Protein AF-A0A937CEA0-F1 (afdb_monomer)

Nearest PDB structures (foldseek):
  3erw-assembly1_A  TM=7.562E-01  e=9.759E-07  Bacillus subtilis
  4grf-assembly1_A  TM=8.048E-01  e=1.091E-05  Phocaeicola vulgatus ATCC 8482
  2lrn-assembly1_A  TM=7.472E-01  e=2.698E-05  Bacteroides sp. 4_3_47FAA
  2lja-assembly1_A  TM=6.832E-01  e=9.671E-06  Phocaeicola vulgatus ATCC 8482
  8kea-assembly1_C  TM=6.959E-01  e=2.211E-03  unclassified Caudoviricetes

Sequence (289 aa):
MAAKSQSIPKWKMRDVVKSYSGKNDTTYVVNFWATFCKPCIEEIPDFLRIVEKYKSKKVKLLLVSLDLPAFYPAKIASFAKKNNYNTHIAWLNETDADVFCPMIDAKWSGAIPATIIVNNKTGYKKFTEDQISAADFEKYLNEAISGSAMNKFIAPMNDAVAIYDNPEDTAHVKREYVTFKSNDSSVYSIAGGRVSTVVKIDHMKVVIIEKDKLFYTYSNLGSTLIKKGDEVKPNQLIGYAALDLDKLKPTVELYISTGEEYRVLTKDDFIARKDKRLSDHSIDSNDPQ

Structure (mmCIF, N/CA/C/O backbone):
data_AF-A0A937CEA0-F1
#
_entry.id   AF-A0A937CEA0-F1
#
loop_
_atom_site.group_PDB
_atom_site.id
_atom_site.type_symbol
_atom_site.label_atom_id
_atom_site.label_alt_id
_atom_site.label_comp_id
_atom_site.label_asym_id
_atom_site.label_entity_id
_atom_site.label_seq_id
_atom_site.pdbx_PDB_ins_code
_atom_site.Cartn_x
_atom_site.Cartn_y
_atom_site.Cartn_z
_atom_site.occupancy
_atom_site.B_iso_or_equiv
_atom_site.auth_seq_id
_atom_site.auth_comp_id
_atom_site.auth_asym_id
_atom_site.auth_atom_id
_atom_site.pdbx_PDB_model_num
ATOM 1 N N . MET A 1 1 ? -14.006 -15.637 31.641 1.00 35.22 1 MET A N 1
ATOM 2 C CA . MET A 1 1 ? -13.672 -16.119 30.281 1.00 35.22 1 MET A CA 1
ATOM 3 C C . MET A 1 1 ? -12.250 -15.689 29.954 1.00 35.22 1 MET A C 1
ATOM 5 O O . MET A 1 1 ? -11.956 -14.507 30.076 1.00 35.22 1 MET A O 1
ATOM 9 N N . ALA A 1 2 ? -11.354 -16.618 29.615 1.00 33.81 2 ALA A N 1
ATOM 10 C CA . ALA A 1 2 ? -9.990 -16.275 29.216 1.00 33.81 2 ALA A CA 1
ATOM 11 C C . ALA A 1 2 ? -10.030 -15.526 27.873 1.00 33.81 2 ALA A C 1
ATOM 13 O O . ALA A 1 2 ? -10.445 -16.084 26.858 1.00 33.81 2 ALA A O 1
ATOM 14 N N . ALA A 1 3 ? -9.652 -14.246 27.879 1.00 42.38 3 ALA A N 1
ATOM 15 C CA . ALA A 1 3 ? -9.521 -13.451 26.665 1.00 42.38 3 ALA A CA 1
ATOM 16 C C . ALA A 1 3 ? -8.460 -14.100 25.766 1.00 42.38 3 ALA A C 1
ATOM 18 O O . ALA A 1 3 ? -7.296 -14.193 26.162 1.00 42.38 3 ALA A O 1
ATOM 19 N N . LYS A 1 4 ? -8.858 -14.570 24.576 1.00 48.62 4 LYS A N 1
ATOM 20 C CA . LYS A 1 4 ? -7.915 -15.052 23.561 1.00 48.62 4 LYS A CA 1
ATOM 21 C C . LYS A 1 4 ? -6.921 -13.925 23.277 1.00 48.62 4 LYS A C 1
ATOM 23 O O . LYS A 1 4 ? -7.326 -12.834 22.886 1.00 48.62 4 LYS A O 1
ATOM 28 N N . SER A 1 5 ? -5.639 -14.182 23.525 1.00 58.81 5 SER A N 1
ATOM 29 C CA . SER A 1 5 ? -4.566 -13.260 23.159 1.00 58.81 5 SER A CA 1
ATOM 30 C C . SER A 1 5 ? -4.633 -13.015 21.655 1.00 58.81 5 SER A C 1
ATOM 32 O O . SER A 1 5 ? -4.626 -13.971 20.875 1.00 58.81 5 SER A O 1
ATOM 34 N N . GLN A 1 6 ? -4.750 -11.754 21.249 1.00 72.75 6 GLN A N 1
ATOM 35 C CA . GLN A 1 6 ? -4.728 -11.389 19.843 1.00 72.75 6 GLN A CA 1
ATOM 36 C C . GLN A 1 6 ? -3.334 -11.688 19.283 1.00 72.75 6 GLN A C 1
ATOM 38 O O . GLN A 1 6 ? -2.343 -11.090 19.700 1.00 72.75 6 GLN A O 1
ATOM 43 N N . SER A 1 7 ? -3.250 -12.646 18.358 1.00 87.06 7 SER A N 1
ATOM 44 C CA . SER A 1 7 ? -2.005 -12.935 17.648 1.00 87.06 7 SER A CA 1
ATOM 45 C C . SER A 1 7 ? -1.658 -11.749 16.748 1.00 87.06 7 SER A C 1
ATOM 47 O O . SER A 1 7 ? -2.486 -11.329 15.941 1.00 87.06 7 SER A O 1
ATOM 49 N N . ILE A 1 8 ? -0.448 -11.211 16.903 1.00 95.50 8 ILE A N 1
ATOM 50 C CA . ILE A 1 8 ? 0.095 -10.160 16.041 1.00 95.50 8 ILE A CA 1
ATOM 51 C C . ILE A 1 8 ? 1.084 -10.835 15.092 1.00 95.50 8 ILE A C 1
ATOM 53 O O . ILE A 1 8 ? 2.185 -11.174 15.527 1.00 95.50 8 ILE A O 1
ATOM 57 N N . PRO A 1 9 ? 0.718 -11.093 13.827 1.00 97.00 9 PRO A N 1
ATOM 58 C CA . PRO A 1 9 ? 1.641 -11.665 12.869 1.00 97.00 9 PRO A CA 1
ATOM 59 C C . PRO A 1 9 ? 2.774 -10.691 12.535 1.00 97.00 9 PRO A C 1
ATOM 61 O O . PRO A 1 9 ? 2.610 -9.469 12.502 1.00 97.00 9 PRO A O 1
ATOM 64 N N . LYS A 1 10 ? 3.928 -11.282 12.234 1.00 97.25 10 LYS A N 1
ATOM 65 C CA . LYS A 1 10 ? 5.108 -10.605 11.706 1.00 97.25 10 LYS A CA 1
ATOM 66 C C . LYS A 1 10 ? 4.972 -10.474 10.188 1.00 97.25 10 LYS A C 1
ATOM 68 O O . LYS A 1 10 ? 5.054 -11.489 9.498 1.00 97.25 10 LYS A O 1
ATOM 73 N N . TRP A 1 11 ? 4.771 -9.265 9.670 1.00 97.50 11 TRP A N 1
ATOM 74 C CA . TRP A 1 11 ? 4.583 -9.008 8.235 1.00 97.50 11 TRP A CA 1
ATOM 75 C C . TRP A 1 11 ? 5.755 -8.236 7.632 1.00 97.50 11 TRP A C 1
ATOM 77 O O . TRP A 1 11 ? 6.432 -7.462 8.306 1.00 97.50 11 TRP A O 1
ATOM 87 N N . LYS A 1 12 ? 6.006 -8.462 6.345 1.00 92.75 12 LYS A N 1
ATOM 88 C CA . LYS A 1 12 ? 6.796 -7.575 5.483 1.00 92.75 12 LYS A CA 1
ATOM 89 C C . LYS A 1 12 ? 5.852 -6.623 4.741 1.00 92.75 12 LYS A C 1
ATOM 91 O O . LYS A 1 12 ? 4.661 -6.918 4.634 1.00 92.75 12 LYS A O 1
ATOM 96 N N . MET A 1 13 ? 6.348 -5.526 4.166 1.00 92.69 13 MET A N 1
ATOM 97 C CA . MET A 1 13 ? 5.480 -4.558 3.481 1.00 92.69 13 MET A CA 1
ATOM 98 C C . MET A 1 13 ? 4.723 -5.186 2.305 1.00 92.69 13 MET A C 1
ATOM 100 O O . MET A 1 13 ? 3.546 -4.912 2.091 1.00 92.69 13 MET A O 1
ATOM 104 N N . ARG A 1 14 ? 5.341 -6.138 1.599 1.00 83.25 14 ARG A N 1
ATOM 105 C CA . ARG A 1 14 ? 4.655 -6.941 0.570 1.00 83.25 14 ARG A CA 1
ATOM 106 C C . ARG A 1 14 ? 3.412 -7.678 1.091 1.00 83.25 14 ARG A C 1
ATOM 108 O O . ARG A 1 14 ? 2.458 -7.849 0.341 1.00 83.25 14 ARG A O 1
ATOM 115 N N . ASP A 1 15 ? 3.413 -8.122 2.350 1.00 91.69 15 ASP A N 1
ATOM 116 C CA . ASP A 1 15 ? 2.281 -8.835 2.947 1.00 91.69 15 ASP A CA 1
ATOM 117 C C . ASP A 1 15 ? 1.148 -7.845 3.258 1.00 91.69 15 ASP A C 1
ATOM 119 O O . ASP A 1 15 ? -0.019 -8.145 3.002 1.00 91.69 15 ASP A O 1
ATOM 123 N N . VAL A 1 16 ? 1.504 -6.630 3.704 1.00 92.81 16 VAL A N 1
ATOM 124 C CA . VAL A 1 16 ? 0.577 -5.500 3.877 1.00 92.81 16 VAL A CA 1
ATOM 125 C C . VAL A 1 16 ? -0.078 -5.150 2.543 1.00 92.81 16 VAL A C 1
ATOM 127 O O . VAL A 1 16 ? -1.301 -5.207 2.446 1.00 92.81 16 VAL A O 1
ATOM 130 N N . VAL A 1 17 ? 0.715 -4.893 1.499 1.00 85.75 17 VAL A N 1
ATOM 131 C CA . VAL A 1 17 ? 0.227 -4.620 0.136 1.00 85.75 17 VAL A CA 1
ATOM 132 C C . VAL A 1 17 ? -0.709 -5.727 -0.341 1.00 85.75 17 VAL A C 1
ATOM 134 O O . VAL A 1 17 ? -1.834 -5.475 -0.782 1.00 85.75 17 VAL A O 1
ATOM 137 N N . LYS A 1 18 ? -0.281 -6.986 -0.208 1.00 84.50 18 LYS A N 1
ATOM 138 C CA . LYS A 1 18 ? -1.067 -8.142 -0.645 1.00 84.50 18 LYS A CA 1
ATOM 139 C C . LYS A 1 18 ? -2.415 -8.230 0.077 1.00 84.50 18 LYS A C 1
ATOM 141 O O . LYS A 1 18 ? -3.388 -8.671 -0.533 1.00 84.50 18 LYS A O 1
ATOM 146 N N . SER A 1 19 ? -2.494 -7.792 1.336 1.00 91.31 19 SER A N 1
ATOM 147 C CA . SER A 1 19 ? -3.718 -7.863 2.144 1.00 91.31 19 SER A CA 1
ATOM 148 C C . SER A 1 19 ? -4.885 -7.031 1.590 1.00 91.31 19 SER A C 1
ATOM 150 O O . SER A 1 19 ? -6.038 -7.426 1.779 1.00 91.31 19 SER A O 1
ATOM 152 N N . TYR A 1 20 ? -4.600 -5.944 0.861 1.00 89.12 20 TYR A N 1
ATOM 153 C CA . TYR A 1 20 ? -5.606 -5.053 0.270 1.00 89.12 20 TYR A CA 1
ATOM 154 C C . TYR A 1 20 ? -5.600 -5.031 -1.266 1.00 89.12 20 TYR A C 1
ATOM 156 O O . TYR A 1 20 ? -6.431 -4.355 -1.858 1.00 89.12 20 TYR A O 1
ATOM 164 N N . SER A 1 21 ? -4.713 -5.776 -1.936 1.00 79.06 21 SER A N 1
ATOM 165 C CA . SER A 1 21 ? -4.588 -5.777 -3.412 1.00 79.06 21 SER A CA 1
ATOM 166 C C . SER A 1 21 ? -5.579 -6.710 -4.137 1.00 79.06 21 SER A C 1
ATOM 168 O O . SER A 1 21 ? -5.521 -6.876 -5.355 1.00 79.06 21 SER A O 1
ATOM 170 N N . GLY A 1 22 ? -6.474 -7.384 -3.409 1.00 75.94 22 GLY A N 1
ATOM 171 C CA . GLY A 1 22 ? -7.441 -8.308 -4.005 1.00 75.94 22 GLY A CA 1
ATOM 172 C C . GLY A 1 22 ? -8.485 -7.591 -4.867 1.00 75.94 22 GLY A C 1
ATOM 173 O O . GLY A 1 22 ? -9.105 -6.632 -4.413 1.00 75.94 22 GLY A O 1
ATOM 174 N N . LYS A 1 23 ? -8.744 -8.090 -6.084 1.00 76.62 23 LYS A N 1
ATOM 175 C CA . LYS A 1 23 ? -9.827 -7.604 -6.963 1.00 76.62 23 LYS A CA 1
ATOM 176 C C . LYS A 1 23 ? -11.196 -8.015 -6.404 1.00 76.62 23 LYS A C 1
ATOM 178 O O . LYS A 1 23 ? -11.757 -9.036 -6.790 1.00 76.62 23 LYS A O 1
ATOM 183 N N . ASN A 1 24 ? -11.702 -7.250 -5.444 1.00 84.75 24 ASN A N 1
ATOM 184 C CA . ASN A 1 24 ? -12.999 -7.448 -4.806 1.00 84.75 24 ASN A CA 1
ATOM 185 C C . ASN A 1 24 ? -13.632 -6.095 -4.431 1.00 84.75 24 ASN A C 1
ATOM 187 O O . ASN A 1 24 ? -13.053 -5.038 -4.669 1.00 84.75 24 ASN A O 1
ATOM 191 N N . ASP A 1 25 ? -14.836 -6.139 -3.862 1.00 88.69 25 ASP A N 1
ATOM 192 C CA . ASP A 1 25 ? -15.615 -4.964 -3.463 1.00 88.69 25 ASP A CA 1
ATOM 193 C C . ASP A 1 25 ? -15.393 -4.512 -2.012 1.00 88.69 25 ASP A C 1
ATOM 195 O O . ASP A 1 25 ? -16.154 -3.690 -1.507 1.00 88.69 25 ASP A O 1
ATOM 199 N N . THR A 1 26 ? -14.379 -5.055 -1.335 1.00 93.94 26 THR A N 1
ATOM 200 C CA . THR A 1 26 ? -14.036 -4.692 0.045 1.00 93.94 26 THR A CA 1
ATOM 201 C C . THR A 1 26 ? -13.282 -3.366 0.056 1.00 93.94 26 THR A C 1
ATOM 203 O O . THR A 1 26 ? -12.334 -3.178 -0.707 1.00 93.94 26 THR A O 1
ATOM 206 N N . THR A 1 27 ? -13.672 -2.467 0.960 1.00 95.62 27 THR A N 1
ATOM 207 C CA . THR A 1 27 ? -12.875 -1.280 1.285 1.00 95.62 27 THR A CA 1
ATOM 208 C C . THR A 1 27 ? -11.888 -1.641 2.387 1.00 95.62 27 THR A C 1
ATOM 210 O O . THR A 1 27 ? -12.277 -2.083 3.469 1.00 95.62 27 THR A O 1
ATOM 213 N N . TYR A 1 28 ? -10.607 -1.444 2.123 1.00 96.69 28 TYR A N 1
ATOM 214 C CA . TYR A 1 28 ? -9.525 -1.669 3.066 1.00 96.69 28 TYR A CA 1
ATOM 215 C C . TYR A 1 28 ? -9.032 -0.331 3.602 1.00 96.69 28 TYR A C 1
ATOM 217 O O . TYR A 1 28 ? -8.730 0.572 2.830 1.00 96.69 28 TYR A O 1
ATOM 225 N N . VAL A 1 29 ? -8.931 -0.224 4.920 1.00 98.00 29 VAL A N 1
ATOM 226 C CA . VAL A 1 29 ? -8.258 0.867 5.622 1.00 98.00 29 VAL A CA 1
ATOM 227 C C . VAL A 1 29 ? -7.019 0.275 6.262 1.00 98.00 29 VAL A C 1
ATOM 229 O O . VAL A 1 29 ? -7.129 -0.636 7.084 1.00 98.00 29 VAL A O 1
ATOM 232 N N . VAL A 1 30 ? -5.848 0.770 5.886 1.00 98.44 30 VAL A N 1
ATOM 233 C CA . VAL A 1 30 ? -4.578 0.364 6.483 1.00 98.44 30 VAL A CA 1
ATOM 234 C C . VAL A 1 30 ? -3.951 1.584 7.132 1.00 98.44 30 VAL A C 1
ATOM 236 O O . VAL A 1 30 ? -3.630 2.548 6.444 1.00 98.44 30 VAL A O 1
ATOM 239 N N . ASN A 1 31 ? -3.810 1.542 8.453 1.00 98.56 31 ASN A N 1
ATOM 240 C CA . ASN A 1 31 ? -3.225 2.612 9.253 1.00 98.56 31 ASN A CA 1
ATOM 241 C C . ASN A 1 31 ? -1.880 2.151 9.825 1.00 98.56 31 ASN A C 1
ATOM 243 O O . ASN A 1 31 ? -1.782 1.068 10.406 1.00 98.56 31 ASN A O 1
ATOM 247 N N . PHE A 1 32 ? -0.853 2.967 9.638 1.00 98.50 32 PHE A N 1
ATOM 248 C CA . PHE A 1 32 ? 0.500 2.768 10.130 1.00 98.50 32 PHE A CA 1
ATOM 249 C C . PHE A 1 32 ? 0.682 3.593 11.399 1.00 98.50 32 PHE A C 1
ATOM 251 O O . PHE A 1 32 ? 0.547 4.817 11.383 1.00 98.50 32 PHE A O 1
ATOM 258 N N . TRP A 1 33 ? 0.976 2.911 12.504 1.00 98.44 33 TRP A N 1
ATOM 259 C CA . TRP A 1 33 ? 0.987 3.505 13.839 1.00 98.44 33 TRP A CA 1
ATOM 260 C C . TRP A 1 33 ? 2.119 2.947 14.698 1.00 98.44 33 TRP A C 1
ATOM 262 O O . TRP A 1 33 ? 2.768 1.970 14.337 1.00 98.44 33 TRP A O 1
ATOM 272 N N . ALA A 1 34 ? 2.334 3.537 15.871 1.00 98.12 34 ALA A N 1
ATOM 273 C CA . ALA A 1 34 ? 3.209 2.976 16.894 1.00 98.12 34 ALA A CA 1
ATOM 274 C C . ALA A 1 34 ? 2.675 3.278 18.298 1.00 98.12 34 ALA A C 1
ATOM 276 O O . ALA A 1 34 ? 1.980 4.274 18.503 1.00 98.12 34 ALA A O 1
ATOM 277 N N . THR A 1 35 ? 3.048 2.468 19.293 1.00 97.69 35 THR A N 1
ATOM 278 C CA . THR A 1 35 ? 2.616 2.656 20.694 1.00 97.69 35 THR A CA 1
ATOM 279 C C . THR A 1 35 ? 3.132 3.943 21.344 1.00 97.69 35 THR A C 1
ATOM 281 O O . THR A 1 35 ? 2.621 4.350 22.385 1.00 97.69 35 THR A O 1
ATOM 284 N N . PHE A 1 36 ? 4.128 4.594 20.740 1.00 96.38 36 PHE A N 1
ATOM 285 C CA . PHE A 1 36 ? 4.671 5.889 21.160 1.00 96.38 36 PHE A CA 1
ATOM 286 C C . PHE A 1 36 ? 4.178 7.068 20.300 1.00 96.38 36 PHE A C 1
ATOM 288 O O . PHE A 1 36 ? 4.524 8.215 20.574 1.00 96.38 36 PHE A O 1
ATOM 295 N N . CYS A 1 37 ? 3.366 6.812 19.271 1.00 97.06 37 CYS A N 1
ATOM 296 C CA . CYS A 1 37 ? 2.808 7.849 18.408 1.00 97.06 37 CYS A CA 1
ATOM 297 C C . CYS A 1 37 ? 1.501 8.389 19.003 1.00 97.06 37 CYS A C 1
ATOM 299 O O . CYS A 1 37 ? 0.434 7.803 18.821 1.00 97.06 37 CYS A O 1
ATOM 301 N N . LYS A 1 38 ? 1.575 9.523 19.708 1.00 96.81 38 LYS A N 1
ATOM 302 C CA . LYS A 1 38 ? 0.406 10.171 20.324 1.00 96.81 38 LYS A CA 1
ATOM 303 C C . LYS A 1 38 ? -0.749 10.445 19.336 1.00 96.81 38 LYS A C 1
ATOM 305 O O . LYS A 1 38 ? -1.841 9.959 19.621 1.00 96.81 38 LYS A O 1
ATOM 310 N N . PRO A 1 39 ? -0.545 11.127 18.189 1.00 96.19 39 PRO A N 1
ATOM 311 C CA . PRO A 1 39 ? -1.639 11.375 17.243 1.00 96.19 39 PRO A CA 1
ATOM 312 C C . PRO A 1 39 ? -2.265 10.083 16.696 1.00 96.19 39 PRO A C 1
ATOM 314 O O . PRO A 1 39 ? -3.484 10.009 16.569 1.00 96.19 39 PRO A O 1
ATOM 317 N N . CYS A 1 40 ? -1.468 9.028 16.475 1.00 96.56 40 CYS A N 1
ATOM 318 C CA . CYS A 1 40 ? -1.986 7.719 16.069 1.00 96.56 40 CYS A CA 1
ATOM 319 C C . CYS A 1 40 ? -2.936 7.122 17.126 1.00 96.56 40 CYS A C 1
ATOM 321 O O . CYS A 1 40 ? -3.984 6.568 16.809 1.00 96.56 40 CYS A O 1
ATOM 323 N N . ILE A 1 41 ? -2.567 7.213 18.407 1.00 97.38 41 ILE A N 1
ATOM 324 C CA . ILE A 1 41 ? -3.365 6.661 19.513 1.00 97.38 41 ILE A CA 1
ATOM 325 C C . ILE A 1 41 ? -4.697 7.407 19.661 1.00 97.38 41 ILE A C 1
ATOM 327 O O . ILE A 1 41 ? -5.692 6.802 20.050 1.00 97.38 41 ILE A O 1
ATOM 331 N N . GLU A 1 42 ? -4.723 8.699 19.337 1.00 97.50 42 GLU A N 1
ATOM 332 C CA . GLU A 1 42 ? -5.926 9.530 19.405 1.00 97.50 42 GLU A CA 1
ATOM 333 C C . GLU A 1 42 ? -6.925 9.235 18.269 1.00 97.50 42 GLU A C 1
ATOM 335 O O . GLU A 1 42 ? -8.126 9.269 18.520 1.00 97.50 42 GLU A O 1
ATOM 340 N N 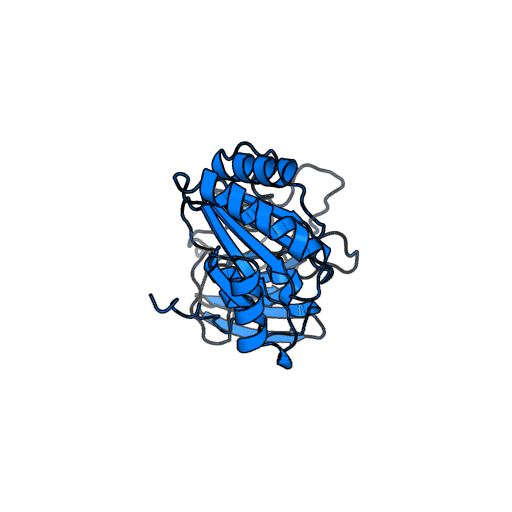. GLU A 1 43 ? -6.474 8.887 17.054 1.00 97.62 43 GLU A N 1
ATOM 341 C CA . GLU A 1 43 ? -7.373 8.633 15.905 1.00 97.62 43 GLU A CA 1
ATOM 342 C C . GLU A 1 43 ? -7.924 7.194 15.823 1.00 97.62 43 GLU A C 1
ATOM 344 O O . GLU A 1 43 ? -9.045 6.972 15.355 1.00 97.62 43 GLU A O 1
ATOM 349 N N . ILE A 1 44 ? -7.172 6.192 16.299 1.00 98.38 44 ILE A N 1
ATOM 350 C CA . ILE A 1 44 ? -7.563 4.774 16.183 1.00 98.38 44 ILE A CA 1
ATOM 351 C C . ILE A 1 44 ? -8.937 4.471 16.822 1.00 98.38 44 ILE A C 1
ATOM 353 O O . ILE A 1 44 ? -9.708 3.718 16.214 1.00 98.38 44 ILE A O 1
ATOM 357 N N . PRO A 1 45 ? -9.308 5.023 17.999 1.00 98.06 45 PRO A N 1
ATOM 358 C CA . PRO A 1 45 ? -10.642 4.830 18.571 1.00 98.06 45 PRO A CA 1
ATOM 359 C C . PRO A 1 45 ? -11.777 5.262 17.635 1.00 98.06 45 PRO A C 1
ATOM 361 O O . PRO A 1 45 ? -12.789 4.561 17.530 1.00 98.06 45 PRO A O 1
ATOM 364 N N . ASP A 1 46 ? -11.602 6.370 16.913 1.00 97.94 46 ASP A N 1
ATOM 365 C CA . ASP A 1 46 ? -12.576 6.822 15.923 1.00 97.94 46 ASP A CA 1
ATOM 366 C C . ASP A 1 46 ? -12.627 5.886 14.720 1.00 97.94 46 ASP A C 1
ATOM 368 O O . ASP A 1 46 ? -13.723 5.543 14.269 1.00 97.94 46 ASP A O 1
ATOM 372 N N . PHE A 1 47 ? -11.479 5.389 14.252 1.00 98.19 47 PHE A N 1
ATOM 373 C CA . PHE A 1 47 ? -11.447 4.429 13.147 1.00 98.19 47 PHE A CA 1
ATOM 374 C C . PHE A 1 47 ? -12.203 3.150 13.504 1.00 98.19 47 PHE A C 1
ATOM 376 O O . PHE A 1 47 ? -13.025 2.684 12.717 1.00 98.19 47 PHE A O 1
ATOM 383 N N . LEU A 1 48 ? -11.979 2.606 14.703 1.00 97.69 48 LEU A N 1
ATOM 384 C CA . LEU A 1 48 ? -12.673 1.415 15.197 1.00 97.69 48 LEU A CA 1
ATOM 385 C C . LEU A 1 48 ? -14.188 1.639 15.270 1.00 97.69 48 LEU A C 1
ATOM 387 O O . LEU A 1 48 ? -14.960 0.839 14.737 1.00 97.69 48 LEU A O 1
ATOM 391 N N . ARG A 1 49 ? -14.618 2.747 15.887 1.00 97.38 49 ARG A N 1
ATOM 392 C CA . ARG A 1 49 ? -16.037 3.102 16.034 1.00 97.38 49 ARG A CA 1
ATOM 393 C C . ARG A 1 49 ? -16.721 3.284 14.680 1.00 97.38 49 ARG A C 1
ATOM 395 O O . ARG A 1 49 ? -17.835 2.800 14.479 1.00 97.38 49 ARG A O 1
ATOM 402 N N . ILE A 1 50 ? -16.075 3.995 13.760 1.00 97.38 50 ILE A N 1
ATOM 403 C CA . ILE A 1 50 ? -16.630 4.279 12.437 1.00 97.38 50 ILE A CA 1
ATOM 404 C C . ILE A 1 50 ? -16.661 2.992 11.609 1.00 97.38 50 ILE A C 1
ATOM 406 O O . ILE A 1 50 ? -17.709 2.653 11.077 1.00 97.38 50 ILE A O 1
ATOM 410 N N . VAL A 1 51 ? -15.587 2.203 11.553 1.00 96.19 51 VAL A N 1
ATOM 411 C CA . VAL A 1 51 ? -15.580 0.936 10.797 1.00 96.19 51 VAL A CA 1
ATOM 412 C C . VAL A 1 51 ? -16.655 -0.033 11.300 1.00 96.19 51 VAL A C 1
ATOM 414 O O . VAL A 1 51 ? -17.329 -0.659 10.481 1.00 96.19 51 VAL A O 1
ATOM 417 N N . GLU A 1 52 ? -16.906 -0.092 12.612 1.00 94.88 52 GLU A N 1
ATOM 418 C CA . GLU A 1 52 ? -18.002 -0.888 13.184 1.00 94.88 52 GLU A CA 1
ATOM 419 C C . GLU A 1 52 ? -19.387 -0.422 12.690 1.00 94.88 52 GLU A C 1
ATOM 421 O O . GLU A 1 52 ? -20.240 -1.255 12.366 1.00 94.88 52 GLU A O 1
ATOM 426 N N . LYS A 1 53 ? -19.610 0.893 12.530 1.00 94.88 53 LYS A N 1
ATOM 427 C CA . LYS A 1 53 ? -20.832 1.450 11.908 1.00 94.88 53 LYS A CA 1
ATOM 428 C C . LYS A 1 53 ? -21.008 0.971 10.459 1.00 94.88 53 LYS A C 1
ATOM 430 O O . LYS A 1 53 ? -22.136 0.743 10.025 1.00 94.88 53 LYS A O 1
ATOM 435 N N . TYR A 1 54 ? -19.910 0.766 9.728 1.00 93.31 54 TYR A N 1
ATOM 436 C CA . TYR A 1 54 ? -19.899 0.300 8.334 1.00 93.31 54 TYR A CA 1
ATOM 437 C C . TYR A 1 54 ? -19.677 -1.217 8.183 1.00 93.31 54 TYR A C 1
ATOM 439 O O . TYR A 1 54 ? -19.415 -1.689 7.074 1.00 93.31 54 TYR A O 1
ATOM 447 N N . LYS A 1 55 ? -19.837 -2.029 9.240 1.00 86.56 55 LYS A N 1
ATOM 448 C CA . LYS A 1 55 ? -19.593 -3.487 9.175 1.00 86.56 55 LYS A CA 1
ATOM 449 C C . LYS A 1 55 ? -20.416 -4.233 8.116 1.00 86.56 55 LYS A C 1
ATOM 451 O O . LYS A 1 55 ? -19.973 -5.250 7.590 1.00 86.56 55 LYS A O 1
ATOM 456 N N . SER A 1 56 ? -21.593 -3.714 7.754 1.00 90.88 56 SER A N 1
ATOM 457 C CA . SER A 1 56 ? -22.443 -4.264 6.686 1.00 90.88 56 SER A CA 1
ATOM 458 C C . SER A 1 56 ? -21.965 -3.914 5.268 1.00 90.88 56 SER A C 1
ATOM 460 O O . SER A 1 56 ? -22.497 -4.441 4.293 1.00 90.88 56 SER A O 1
ATOM 462 N N . LYS A 1 57 ? -20.956 -3.042 5.130 1.00 91.00 57 LYS A N 1
ATOM 463 C CA . LYS A 1 57 ? -20.444 -2.499 3.860 1.00 91.00 57 LYS A CA 1
ATOM 464 C C . LYS A 1 57 ? -19.070 -3.054 3.465 1.00 91.00 57 LYS A C 1
ATOM 466 O O . LYS A 1 57 ? -18.361 -2.416 2.696 1.00 91.00 57 LYS A O 1
ATOM 471 N N . LYS A 1 58 ? -18.696 -4.241 3.965 1.00 93.62 58 LYS A N 1
ATOM 472 C CA . LYS A 1 58 ? -17.418 -4.916 3.649 1.00 93.62 58 LYS A CA 1
ATOM 473 C C . LYS A 1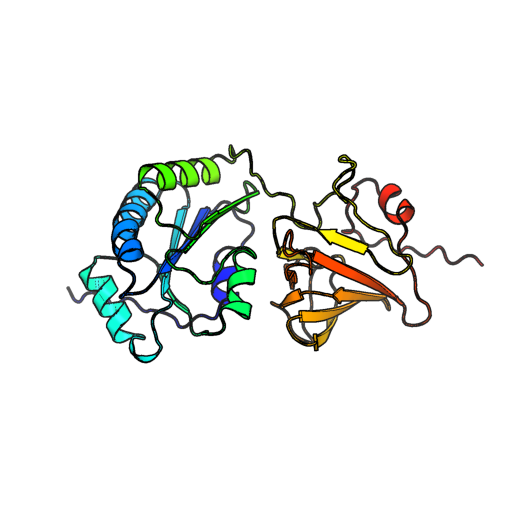 58 ? -16.205 -3.991 3.841 1.00 93.62 58 LYS A C 1
ATOM 475 O O . LYS A 1 58 ? -15.355 -3.877 2.963 1.00 93.62 58 LYS A O 1
ATOM 480 N N . VAL A 1 59 ? -16.130 -3.326 4.991 1.00 96.00 59 VAL A N 1
ATOM 481 C CA . VAL A 1 59 ? -14.972 -2.507 5.371 1.00 96.00 59 VAL A CA 1
ATOM 482 C C . VAL A 1 59 ? -14.057 -3.324 6.275 1.00 96.00 59 VAL A C 1
ATOM 484 O O . VAL A 1 59 ? -14.530 -4.005 7.185 1.00 96.00 59 VAL A O 1
ATOM 487 N N . LYS A 1 60 ? -12.747 -3.280 6.029 1.00 96.00 60 LYS A N 1
ATOM 488 C CA . LYS A 1 60 ? -11.735 -3.934 6.866 1.00 96.00 60 LYS A CA 1
ATOM 489 C C . LYS A 1 60 ? -10.693 -2.924 7.314 1.00 96.00 60 LYS A C 1
ATOM 491 O O . LYS A 1 60 ? -10.099 -2.258 6.475 1.00 96.00 60 LYS A O 1
ATOM 496 N N . LEU A 1 61 ? -10.447 -2.869 8.619 1.00 97.88 61 LEU A N 1
ATOM 497 C CA . LEU A 1 61 ? -9.375 -2.080 9.216 1.00 97.88 61 LEU A CA 1
ATOM 498 C C . LEU A 1 61 ? -8.193 -2.984 9.568 1.00 97.88 61 LEU A C 1
ATOM 500 O O . LEU A 1 61 ? -8.349 -3.965 10.296 1.00 97.88 61 LEU A O 1
ATOM 504 N N . LEU A 1 62 ? -7.016 -2.627 9.077 1.00 98.31 62 LEU A N 1
ATOM 505 C CA . LEU A 1 62 ? -5.742 -3.218 9.448 1.00 98.31 62 LEU A CA 1
ATOM 506 C C . LEU A 1 62 ? -4.882 -2.141 10.105 1.00 98.31 62 LEU A C 1
ATOM 508 O O . LEU A 1 62 ? -4.602 -1.111 9.497 1.00 98.31 62 LEU A O 1
ATOM 512 N N . LEU A 1 63 ? -4.429 -2.404 11.325 1.00 98.62 63 LEU A N 1
ATOM 513 C CA . LEU A 1 63 ? -3.443 -1.567 11.996 1.00 98.62 63 LEU A CA 1
ATOM 514 C C . LEU A 1 63 ? -2.061 -2.209 11.842 1.00 98.62 63 LEU A C 1
ATOM 516 O O . LEU A 1 63 ? -1.828 -3.325 12.308 1.00 98.62 63 LEU A O 1
ATOM 520 N N . VAL A 1 64 ? -1.137 -1.516 11.194 1.00 98.62 64 VAL A N 1
ATOM 521 C CA . VAL A 1 64 ? 0.245 -1.959 10.999 1.00 98.62 64 VAL A CA 1
ATOM 522 C C . VAL A 1 64 ? 1.129 -1.203 11.981 1.00 98.62 64 VAL A C 1
ATOM 524 O O . VAL A 1 64 ? 1.360 -0.007 11.836 1.00 98.62 64 VAL A O 1
ATOM 527 N N . SER A 1 65 ? 1.607 -1.899 13.009 1.00 98.44 65 SER A N 1
ATOM 528 C CA . SER A 1 65 ? 2.539 -1.329 13.978 1.00 98.44 65 SER A CA 1
ATOM 529 C C . SER A 1 65 ? 3.934 -1.207 13.359 1.00 98.44 65 SER A C 1
ATOM 531 O O . SER A 1 65 ? 4.479 -2.193 12.855 1.00 98.44 65 SER A O 1
ATOM 533 N N . LEU A 1 66 ? 4.505 -0.006 13.442 1.00 97.94 66 LEU A N 1
ATOM 534 C CA . LEU A 1 66 ? 5.897 0.334 13.136 1.00 97.94 66 LEU A CA 1
ATOM 535 C C . LEU A 1 66 ? 6.752 0.425 14.412 1.00 97.94 66 LEU A C 1
ATOM 537 O O . LEU A 1 66 ? 7.806 1.059 14.425 1.00 97.94 66 LEU A O 1
ATOM 541 N N . ASP A 1 67 ? 6.289 -0.172 15.515 1.00 97.81 67 ASP A N 1
ATOM 542 C CA . ASP A 1 67 ? 7.047 -0.194 16.761 1.00 97.81 67 ASP A CA 1
ATOM 543 C C . ASP A 1 67 ? 8.406 -0.885 16.583 1.00 97.81 67 ASP A C 1
ATOM 545 O O . ASP A 1 67 ? 8.594 -1.765 15.741 1.00 97.81 67 ASP A O 1
ATOM 549 N N . LEU A 1 68 ? 9.363 -0.525 17.437 1.00 95.94 68 LEU A N 1
ATOM 550 C CA . LEU A 1 68 ? 10.692 -1.130 17.427 1.00 95.94 68 LEU A CA 1
ATOM 551 C C . LEU A 1 68 ? 10.622 -2.646 17.697 1.00 95.94 68 LEU A C 1
ATOM 553 O O . LEU A 1 68 ? 9.772 -3.090 18.476 1.00 95.94 68 LEU A O 1
ATOM 557 N N . PRO A 1 69 ? 11.576 -3.452 17.186 1.00 96.62 69 PRO A N 1
ATOM 558 C CA . PRO A 1 69 ? 11.607 -4.900 17.418 1.00 96.62 69 PRO A CA 1
ATOM 559 C C . PRO A 1 69 ? 11.496 -5.316 18.892 1.00 96.62 69 PRO A C 1
ATOM 561 O O . PRO A 1 69 ? 10.864 -6.321 19.201 1.00 96.62 69 PRO A O 1
ATOM 564 N N . ALA A 1 70 ? 12.041 -4.514 19.814 1.00 96.75 70 ALA A N 1
ATOM 565 C CA . ALA A 1 70 ? 11.982 -4.756 21.258 1.00 96.75 70 ALA A CA 1
ATOM 566 C C . ALA A 1 70 ? 10.565 -4.655 21.872 1.00 96.75 70 ALA A C 1
ATOM 568 O O . ALA A 1 70 ? 10.370 -4.984 23.044 1.00 96.75 70 ALA A O 1
ATOM 569 N N . PHE A 1 71 ? 9.577 -4.161 21.122 1.00 96.31 71 PHE A N 1
ATOM 570 C CA . PHE A 1 71 ? 8.179 -4.063 21.549 1.00 96.31 71 PHE A CA 1
ATOM 571 C C . PHE A 1 71 ? 7.353 -5.261 21.069 1.00 96.31 71 PHE A C 1
ATOM 573 O O . PHE A 1 71 ? 6.335 -5.605 21.683 1.00 96.31 71 PHE A O 1
ATOM 580 N N . TYR A 1 72 ? 7.795 -5.926 20.003 1.00 96.31 72 TYR A N 1
ATOM 581 C CA . TYR A 1 72 ? 7.098 -7.063 19.432 1.00 96.31 72 TYR A CA 1
ATOM 582 C C . TYR A 1 72 ? 7.359 -8.369 20.210 1.00 96.31 72 TYR A C 1
ATOM 584 O O . TYR A 1 72 ? 8.487 -8.625 20.629 1.00 96.31 72 TYR A O 1
ATOM 592 N N . PRO A 1 73 ? 6.356 -9.259 20.350 1.00 95.81 73 PRO A N 1
ATOM 593 C CA . PRO A 1 73 ? 4.921 -9.018 20.148 1.00 95.81 73 PRO A CA 1
ATOM 594 C C . PRO A 1 73 ? 4.237 -8.464 21.411 1.00 95.81 73 PRO A C 1
ATOM 596 O O . PRO A 1 73 ? 3.153 -7.888 21.334 1.00 95.81 73 PRO A O 1
ATOM 599 N N . ALA A 1 74 ? 4.848 -8.657 22.585 1.00 95.69 74 ALA A N 1
ATOM 600 C CA . ALA A 1 74 ? 4.168 -8.558 23.873 1.00 95.69 74 ALA A CA 1
ATOM 601 C C . ALA A 1 74 ? 3.722 -7.134 24.238 1.00 95.69 74 ALA A C 1
ATOM 603 O O . ALA A 1 74 ? 2.600 -6.960 24.718 1.00 95.69 74 ALA A O 1
ATOM 604 N N . LYS A 1 75 ? 4.560 -6.110 24.006 1.00 96.44 75 LYS A N 1
ATOM 605 C CA . LYS A 1 75 ? 4.194 -4.723 24.345 1.00 96.44 75 LYS A CA 1
ATOM 606 C C . LYS A 1 75 ? 3.091 -4.213 23.427 1.00 96.44 75 LYS A C 1
ATOM 608 O O . LYS A 1 75 ? 2.140 -3.619 23.924 1.00 96.44 75 LYS A O 1
ATOM 613 N N . ILE A 1 76 ? 3.173 -4.521 22.131 1.00 97.19 76 ILE A N 1
ATOM 614 C CA . ILE A 1 76 ? 2.146 -4.146 21.149 1.00 97.19 76 ILE A CA 1
ATOM 615 C C . ILE A 1 76 ? 0.809 -4.811 21.510 1.00 97.19 76 ILE A C 1
ATOM 617 O O . ILE A 1 76 ? -0.205 -4.128 21.620 1.00 97.19 76 ILE A O 1
ATOM 621 N N . ALA A 1 77 ? 0.805 -6.123 21.782 1.00 96.44 77 ALA A N 1
ATOM 622 C CA . ALA A 1 77 ? -0.411 -6.857 22.148 1.00 96.44 77 ALA A CA 1
ATOM 623 C C . ALA A 1 77 ? -1.028 -6.361 23.465 1.00 96.44 77 ALA A C 1
ATOM 625 O O . ALA A 1 77 ? -2.245 -6.198 23.561 1.00 96.44 77 ALA A O 1
ATOM 626 N N . SER A 1 78 ? -0.198 -6.084 24.475 1.00 95.94 78 SER A N 1
ATOM 627 C CA . SER A 1 78 ? -0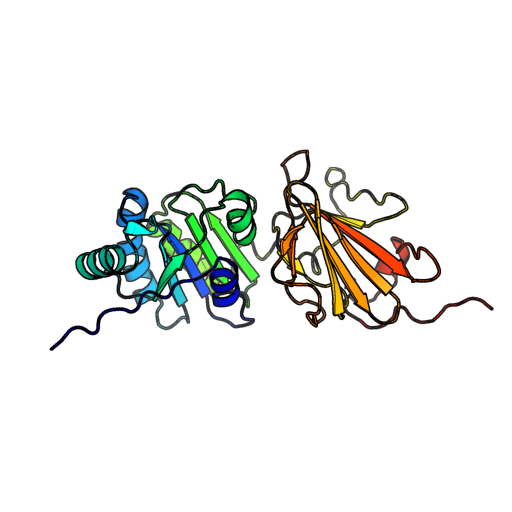.653 -5.528 25.754 1.00 95.94 78 SER A CA 1
ATOM 628 C C . SER A 1 78 ? -1.251 -4.128 25.581 1.00 95.94 78 SER A C 1
ATOM 630 O O . SER A 1 78 ? -2.333 -3.847 26.101 1.00 95.94 78 SER A O 1
ATOM 632 N N . PHE A 1 79 ? -0.597 -3.270 24.791 1.00 97.38 79 PHE A N 1
ATOM 633 C CA . PHE A 1 79 ? -1.082 -1.927 24.485 1.00 97.38 79 PHE A CA 1
ATOM 634 C C . PHE A 1 79 ? -2.416 -1.966 23.732 1.00 97.38 79 PHE A C 1
ATOM 636 O O . PHE A 1 79 ? -3.371 -1.310 24.144 1.00 97.38 79 PHE A O 1
ATOM 643 N N . ALA A 1 80 ? -2.508 -2.768 22.670 1.00 96.81 80 ALA A N 1
ATOM 644 C CA . ALA A 1 80 ? -3.727 -2.944 21.885 1.00 96.81 80 ALA A CA 1
ATOM 645 C C . ALA A 1 80 ? -4.894 -3.432 22.753 1.00 96.81 80 ALA A C 1
ATOM 647 O O . ALA A 1 80 ? -5.987 -2.871 22.701 1.00 96.81 80 ALA A O 1
ATOM 648 N N . LYS A 1 81 ? -4.647 -4.422 23.622 1.00 95.88 81 LYS A N 1
ATOM 649 C CA . LYS A 1 81 ? -5.650 -4.930 24.564 1.00 95.88 81 LYS A CA 1
ATOM 650 C C . LYS A 1 81 ? -6.108 -3.853 25.548 1.00 95.88 81 LYS A C 1
ATOM 652 O O . LYS A 1 81 ? -7.304 -3.722 25.780 1.00 95.88 81 LYS A O 1
ATOM 657 N N . LYS A 1 82 ? -5.178 -3.080 26.119 1.00 96.56 82 LYS A N 1
ATOM 658 C CA . LYS A 1 82 ? -5.494 -1.998 27.067 1.00 96.56 82 LYS A CA 1
ATOM 659 C C . LYS A 1 82 ? -6.355 -0.903 26.429 1.00 96.56 82 LYS A C 1
ATOM 661 O O . LYS A 1 82 ? -7.212 -0.348 27.107 1.00 96.56 82 LYS A O 1
ATOM 666 N N . ASN A 1 83 ? -6.137 -0.616 25.147 1.00 96.50 83 ASN A N 1
ATOM 667 C CA . ASN A 1 83 ? -6.853 0.423 24.404 1.00 96.50 83 ASN A CA 1
ATOM 668 C C . ASN A 1 83 ? -8.041 -0.114 23.580 1.00 96.50 83 ASN A C 1
ATOM 670 O O . ASN A 1 83 ? -8.634 0.632 22.809 1.00 96.50 83 ASN A O 1
ATOM 674 N N . ASN A 1 84 ? -8.422 -1.387 23.753 1.00 95.75 84 ASN A N 1
ATOM 675 C CA . ASN A 1 84 ? -9.539 -2.035 23.052 1.00 95.75 84 ASN A CA 1
ATOM 676 C C . ASN A 1 84 ? -9.425 -2.018 21.514 1.00 95.75 84 ASN A C 1
ATOM 678 O O . ASN A 1 84 ? -10.424 -1.859 20.810 1.00 95.75 84 ASN A O 1
ATOM 682 N N . TYR A 1 85 ? -8.218 -2.210 20.974 1.00 96.25 85 TYR A N 1
ATOM 683 C CA . TYR A 1 85 ? -7.983 -2.280 19.528 1.00 96.25 85 TYR A CA 1
ATOM 684 C C . TYR A 1 85 ? -8.418 -3.636 18.960 1.00 96.25 85 TYR A C 1
ATOM 686 O O . TYR A 1 85 ? -7.605 -4.472 18.575 1.00 96.25 85 TYR A O 1
ATOM 694 N N . ASN A 1 86 ? -9.732 -3.847 18.902 1.00 91.06 86 ASN A N 1
ATOM 695 C CA . ASN A 1 86 ? -10.373 -5.104 18.513 1.00 91.06 86 ASN A CA 1
ATOM 696 C C . ASN A 1 86 ? -10.494 -5.257 16.985 1.00 91.06 86 ASN A C 1
ATOM 698 O O . ASN A 1 86 ? -11.570 -5.521 16.455 1.00 91.06 86 ASN A O 1
ATOM 702 N N . THR A 1 87 ? -9.390 -5.074 16.265 1.00 94.75 87 THR A N 1
ATOM 703 C CA . THR A 1 87 ? -9.311 -5.245 14.806 1.00 94.75 87 THR A CA 1
ATOM 704 C C . THR A 1 87 ? -8.053 -6.018 14.423 1.00 94.75 87 THR A C 1
ATOM 706 O O . THR A 1 87 ? -7.268 -6.372 15.291 1.00 94.75 87 THR A O 1
ATOM 709 N N . HIS A 1 88 ? -7.823 -6.298 13.141 1.00 96.00 88 HIS A N 1
ATOM 710 C CA . HIS A 1 88 ? -6.584 -6.939 12.705 1.00 96.00 88 HIS A CA 1
ATOM 711 C C . HIS A 1 88 ? -5.390 -6.015 12.960 1.00 96.00 88 HIS A C 1
ATOM 713 O O . HIS A 1 88 ? -5.391 -4.857 12.545 1.00 96.00 88 HIS A O 1
ATOM 719 N N . ILE A 1 89 ? -4.364 -6.547 13.621 1.00 98.12 89 ILE A N 1
ATOM 720 C CA . ILE A 1 89 ? -3.112 -5.844 13.898 1.00 98.12 89 ILE A CA 1
ATOM 721 C C . ILE A 1 89 ? -1.981 -6.709 13.368 1.00 98.12 89 ILE A C 1
ATOM 723 O O . ILE A 1 89 ? -1.945 -7.895 13.679 1.00 98.12 89 ILE A O 1
ATOM 727 N N . ALA A 1 90 ? -1.061 -6.125 12.613 1.00 98.31 90 ALA A N 1
ATOM 728 C CA . ALA A 1 90 ? 0.195 -6.749 12.215 1.00 98.31 90 ALA A CA 1
ATOM 729 C C . ALA A 1 90 ? 1.365 -5.886 12.692 1.00 98.31 90 ALA A C 1
ATOM 731 O O . ALA A 1 90 ? 1.211 -4.684 12.893 1.00 98.31 90 ALA A O 1
ATOM 732 N N . TRP A 1 91 ? 2.538 -6.486 12.862 1.00 98.50 91 TRP A N 1
ATOM 733 C CA . TRP A 1 91 ? 3.774 -5.739 13.085 1.00 98.50 91 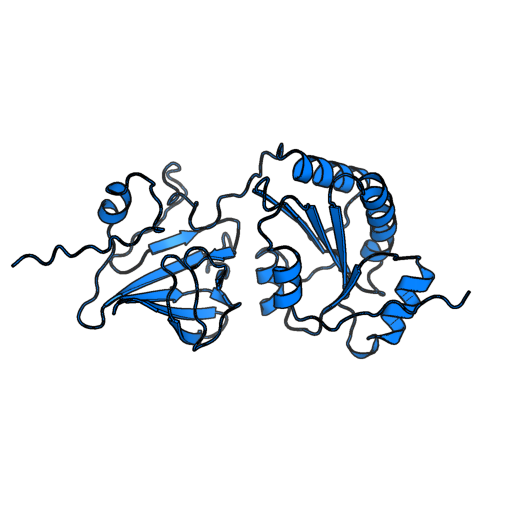TRP A CA 1
ATOM 734 C C . TRP A 1 91 ? 4.630 -5.769 11.821 1.00 98.50 91 TRP A C 1
ATOM 736 O O . TRP A 1 91 ? 4.878 -6.852 11.275 1.00 98.50 91 TRP A O 1
ATOM 746 N N . LEU A 1 92 ? 5.077 -4.599 11.358 1.00 98.12 92 LEU A N 1
ATOM 747 C CA . LEU A 1 92 ? 5.981 -4.497 10.220 1.00 98.12 92 LEU A CA 1
ATOM 748 C C . LEU A 1 92 ? 7.405 -4.836 10.667 1.00 98.12 92 LEU A C 1
ATOM 750 O O . LEU A 1 92 ? 8.054 -4.100 11.399 1.00 98.12 92 LEU A O 1
ATOM 754 N N . ASN A 1 93 ? 7.921 -5.958 10.181 1.00 96.81 93 ASN A N 1
ATOM 755 C CA . ASN A 1 93 ? 9.280 -6.417 10.450 1.00 96.81 93 ASN A CA 1
ATOM 756 C C . ASN A 1 93 ? 10.255 -5.919 9.373 1.00 96.81 93 ASN A C 1
ATOM 758 O O . ASN A 1 93 ? 10.973 -6.717 8.755 1.00 96.81 93 ASN A O 1
ATOM 762 N N . GLU A 1 94 ? 10.230 -4.611 9.117 1.00 92.62 94 GLU A N 1
ATOM 763 C CA . GLU A 1 94 ? 11.105 -3.866 8.203 1.00 92.62 94 GLU A CA 1
ATOM 764 C C . GLU A 1 94 ? 11.374 -2.478 8.780 1.00 92.62 94 GLU A C 1
ATOM 766 O O . GLU A 1 94 ? 10.502 -1.891 9.409 1.00 92.62 94 GLU A O 1
ATOM 771 N N . THR A 1 95 ? 12.591 -1.977 8.582 1.00 88.44 95 THR A N 1
ATOM 772 C CA . THR A 1 95 ? 13.049 -0.695 9.144 1.00 88.44 95 THR A CA 1
ATOM 773 C C . THR A 1 95 ? 13.519 0.290 8.076 1.00 88.44 95 THR A C 1
ATOM 775 O O . THR A 1 95 ? 13.813 1.432 8.399 1.00 88.44 95 THR A O 1
ATOM 778 N N . ASP A 1 96 ? 13.618 -0.149 6.821 1.00 87.50 96 ASP A N 1
ATOM 779 C CA . ASP A 1 96 ? 14.093 0.660 5.699 1.00 87.50 96 ASP A CA 1
ATOM 780 C C . ASP A 1 96 ? 12.910 1.390 5.044 1.00 87.50 96 ASP A C 1
ATOM 782 O O . ASP A 1 96 ? 12.231 0.849 4.164 1.00 87.50 96 ASP A O 1
ATOM 786 N N . ALA A 1 97 ? 12.624 2.592 5.551 1.00 87.25 97 ALA A N 1
ATOM 787 C CA . ALA A 1 97 ? 11.497 3.414 5.121 1.00 87.25 97 ALA A CA 1
ATOM 788 C C . ALA A 1 97 ? 11.600 3.831 3.648 1.00 87.25 97 ALA A C 1
ATOM 790 O O . ALA A 1 97 ? 10.576 3.849 2.965 1.00 87.25 97 ALA A O 1
ATOM 791 N N . ASP A 1 98 ? 12.814 4.053 3.135 1.00 78.88 98 ASP A N 1
ATOM 792 C CA . ASP A 1 98 ? 13.051 4.402 1.729 1.00 78.88 98 ASP A CA 1
ATOM 793 C C . ASP A 1 98 ? 12.604 3.277 0.784 1.00 78.88 98 ASP A C 1
ATOM 795 O O . ASP A 1 98 ? 12.214 3.516 -0.359 1.00 78.88 98 ASP A O 1
ATOM 799 N N . VAL A 1 99 ? 12.619 2.029 1.265 1.00 76.56 99 VAL A N 1
ATOM 800 C CA . VAL A 1 99 ? 12.156 0.870 0.498 1.00 76.56 99 VAL A CA 1
ATOM 801 C C . VAL A 1 99 ? 10.652 0.660 0.628 1.00 76.56 99 VAL A C 1
ATOM 803 O O . VAL A 1 99 ? 9.991 0.394 -0.379 1.00 76.56 99 VAL A O 1
ATOM 806 N N . PHE A 1 100 ? 10.104 0.711 1.846 1.00 85.69 100 PHE A N 1
ATOM 807 C CA . PHE A 1 100 ? 8.716 0.303 2.065 1.00 85.69 100 PHE A CA 1
ATOM 808 C C . PHE A 1 100 ? 7.696 1.428 1.887 1.00 85.69 100 PHE A C 1
ATOM 810 O O . PHE A 1 100 ? 6.561 1.134 1.513 1.00 85.69 100 PHE A O 1
ATOM 817 N N . CYS A 1 101 ? 8.051 2.693 2.131 1.00 85.31 101 CYS A N 1
ATOM 818 C CA . CYS A 1 101 ? 7.093 3.796 2.030 1.00 85.31 101 CYS A CA 1
ATOM 819 C C . CYS A 1 101 ? 6.544 3.948 0.601 1.00 85.31 101 CYS A C 1
ATOM 821 O O . CYS A 1 101 ? 5.318 3.929 0.438 1.00 85.31 101 CYS A O 1
ATOM 823 N N . PRO A 1 102 ? 7.393 3.912 -0.452 1.00 78.69 102 PRO A N 1
ATOM 824 C CA . PRO A 1 102 ? 6.928 3.989 -1.838 1.00 78.69 102 PRO A CA 1
ATOM 825 C C . PRO A 1 102 ? 6.029 2.829 -2.289 1.00 78.69 102 PRO A C 1
ATOM 827 O O . PRO A 1 102 ? 5.374 2.943 -3.327 1.00 78.69 102 PRO A O 1
ATOM 830 N N . MET A 1 103 ? 5.987 1.719 -1.533 1.00 80.25 103 MET A N 1
ATOM 831 C CA . MET A 1 103 ? 5.066 0.599 -1.783 1.00 80.25 103 MET A CA 1
ATOM 832 C C . MET A 1 103 ? 3.617 0.921 -1.404 1.00 80.25 103 MET A C 1
ATOM 834 O O . MET A 1 103 ? 2.689 0.262 -1.871 1.00 80.25 103 MET A O 1
ATOM 838 N N . ILE A 1 104 ? 3.413 1.905 -0.532 1.00 84.31 104 ILE A N 1
ATOM 839 C CA . ILE A 1 104 ? 2.088 2.390 -0.152 1.00 84.31 104 ILE A CA 1
ATOM 840 C C . ILE A 1 104 ? 1.756 3.624 -0.983 1.00 84.31 104 ILE A C 1
ATOM 842 O O . ILE A 1 104 ? 0.765 3.628 -1.721 1.00 84.31 104 ILE A O 1
ATOM 846 N N . ASP A 1 105 ? 2.620 4.633 -0.889 1.00 81.50 105 ASP A N 1
ATOM 847 C CA . ASP A 1 105 ? 2.526 5.884 -1.626 1.00 81.50 105 ASP A CA 1
ATOM 848 C C . ASP A 1 105 ? 3.920 6.510 -1.749 1.00 81.50 105 ASP A C 1
ATOM 850 O O . ASP A 1 105 ? 4.658 6.602 -0.770 1.00 81.50 105 ASP A O 1
ATOM 854 N N . ALA A 1 106 ? 4.300 6.943 -2.951 1.00 74.31 106 ALA A N 1
ATOM 855 C CA . ALA A 1 106 ? 5.617 7.534 -3.190 1.00 74.31 106 ALA A CA 1
ATOM 856 C C . ALA A 1 106 ? 5.846 8.858 -2.452 1.00 74.31 106 ALA A C 1
ATOM 858 O O . ALA A 1 106 ? 6.993 9.275 -2.309 1.00 74.31 106 ALA A O 1
ATOM 859 N N . LYS A 1 107 ? 4.775 9.519 -2.001 1.00 79.56 107 LYS A N 1
ATOM 860 C CA . LYS A 1 107 ? 4.861 10.747 -1.208 1.00 79.56 107 LYS A CA 1
ATOM 861 C C . LYS A 1 107 ? 5.047 10.476 0.279 1.00 79.56 107 LYS A C 1
ATOM 863 O O . LYS A 1 107 ? 5.287 11.424 1.015 1.00 79.56 107 LYS A O 1
ATOM 868 N N . TRP A 1 108 ? 4.918 9.226 0.727 1.00 88.62 108 TRP A N 1
ATOM 869 C CA . TRP A 1 108 ? 5.056 8.911 2.139 1.00 88.62 108 TRP A CA 1
ATOM 870 C C . TRP A 1 108 ? 6.502 9.126 2.593 1.00 88.62 108 TRP A C 1
ATOM 872 O O . TRP A 1 108 ? 7.412 8.402 2.194 1.00 88.62 108 TRP A O 1
ATOM 882 N N . SER A 1 109 ? 6.691 10.116 3.462 1.00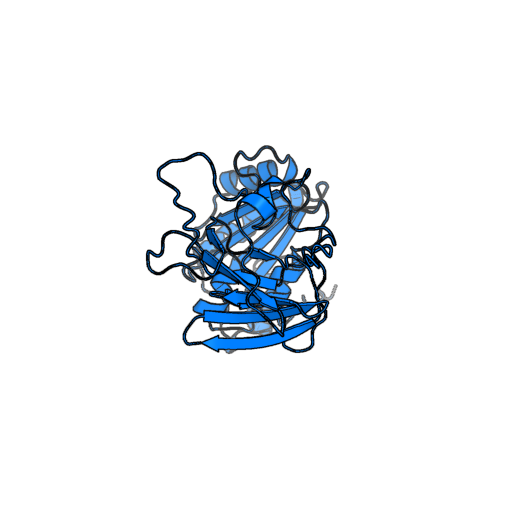 87.81 109 SER A N 1
ATOM 883 C CA . SER A 1 109 ? 7.987 10.518 4.019 1.00 87.81 109 SER A CA 1
ATOM 884 C C . SER A 1 109 ? 8.539 9.555 5.079 1.00 87.81 109 SER A C 1
ATOM 886 O O . SER A 1 109 ? 9.669 9.715 5.538 1.00 87.81 109 SER A O 1
ATOM 888 N N . GLY A 1 110 ? 7.736 8.576 5.508 1.00 90.75 110 GLY A N 1
ATOM 889 C CA . GLY A 1 110 ? 7.994 7.739 6.681 1.00 90.75 110 GLY A CA 1
ATOM 890 C C . GLY A 1 110 ? 7.404 8.291 7.983 1.00 90.75 110 GLY A C 1
ATOM 891 O O . GLY A 1 110 ? 7.514 7.635 9.020 1.00 90.75 110 GLY A O 1
ATOM 892 N N . ALA A 1 111 ? 6.744 9.456 7.947 1.00 94.44 111 ALA A N 1
ATOM 893 C CA . ALA A 1 111 ? 6.006 9.991 9.088 1.00 94.44 111 ALA A CA 1
ATOM 894 C C . ALA A 1 111 ? 4.817 9.093 9.479 1.00 94.44 111 ALA A C 1
ATOM 896 O O . ALA A 1 111 ? 4.216 8.421 8.637 1.00 94.44 111 ALA A O 1
ATOM 897 N N . ILE A 1 112 ? 4.476 9.084 10.770 1.00 96.19 112 ILE A N 1
ATOM 898 C CA . ILE A 1 112 ? 3.259 8.453 11.296 1.00 96.19 112 ILE A CA 1
ATOM 899 C C . ILE A 1 112 ? 2.477 9.449 12.167 1.00 96.19 112 ILE A C 1
ATOM 901 O O . ILE A 1 112 ? 3.109 10.229 12.889 1.00 96.19 112 ILE A O 1
ATOM 905 N N . PRO A 1 113 ? 1.131 9.410 12.165 1.00 97.31 113 PRO A N 1
ATOM 906 C CA . PRO A 1 113 ? 0.269 8.420 11.511 1.00 97.31 113 PRO A CA 1
ATOM 907 C C . PRO A 1 113 ? 0.286 8.513 9.987 1.00 97.31 113 PRO A C 1
ATOM 909 O O . PRO A 1 113 ? 0.416 9.587 9.416 1.00 97.31 113 PRO A O 1
ATOM 912 N N . ALA A 1 114 ? 0.130 7.367 9.334 1.00 97.62 114 ALA A N 1
ATOM 913 C CA . ALA A 1 114 ? -0.107 7.317 7.901 1.00 97.62 114 ALA A CA 1
ATOM 914 C C . ALA A 1 114 ? -1.234 6.338 7.605 1.00 97.62 114 ALA A C 1
ATOM 916 O O . ALA A 1 114 ? -1.306 5.264 8.198 1.00 97.62 114 ALA A O 1
ATOM 917 N N . THR A 1 115 ? -2.130 6.691 6.692 1.00 98.00 115 THR A N 1
ATOM 918 C CA . THR A 1 115 ? -3.293 5.864 6.371 1.00 98.00 115 THR A CA 1
ATOM 919 C C . THR A 1 115 ? -3.492 5.789 4.873 1.00 98.00 115 THR A C 1
ATOM 921 O O . THR A 1 115 ? -3.521 6.808 4.186 1.00 98.00 115 THR A O 1
ATOM 924 N N . ILE A 1 116 ? -3.708 4.572 4.381 1.00 95.19 116 ILE A N 1
ATOM 925 C CA . ILE A 1 116 ? -4.200 4.317 3.033 1.00 95.19 116 ILE A CA 1
ATOM 926 C C . ILE A 1 116 ? -5.599 3.695 3.094 1.00 95.19 116 ILE A C 1
ATOM 928 O O . ILE A 1 116 ? -5.854 2.749 3.841 1.00 95.19 116 ILE A O 1
ATOM 932 N N . ILE A 1 117 ? -6.515 4.226 2.288 1.00 95.69 117 ILE A N 1
ATOM 933 C CA . ILE A 1 117 ? -7.866 3.701 2.092 1.00 95.69 117 ILE A CA 1
ATOM 934 C C . ILE A 1 117 ? -7.985 3.259 0.635 1.00 95.69 117 ILE A C 1
ATOM 936 O O . ILE A 1 117 ? -7.772 4.066 -0.269 1.00 95.69 117 ILE A O 1
ATOM 940 N N . VAL A 1 118 ? -8.322 1.989 0.406 1.00 89.69 118 VAL A N 1
ATOM 941 C CA . VAL A 1 118 ? -8.373 1.368 -0.926 1.00 89.69 118 VAL A CA 1
ATOM 942 C C . VAL A 1 118 ? -9.697 0.643 -1.137 1.00 89.69 118 VAL A C 1
ATOM 944 O O . VAL A 1 118 ? -10.118 -0.140 -0.291 1.00 89.69 118 VAL A O 1
ATOM 947 N N . ASN A 1 119 ? -10.324 0.832 -2.295 1.00 90.44 119 ASN A N 1
ATOM 948 C CA . ASN A 1 119 ? -11.371 -0.049 -2.802 1.00 90.44 119 ASN A CA 1
ATOM 949 C C . ASN A 1 119 ? -11.097 -0.359 -4.281 1.00 90.44 119 ASN A C 1
ATOM 951 O O . ASN A 1 119 ? -11.269 0.488 -5.158 1.00 90.44 119 ASN A O 1
ATOM 955 N N . ASN A 1 120 ? -10.681 -1.596 -4.563 1.00 81.69 120 ASN A N 1
ATOM 956 C CA . ASN A 1 120 ? -10.248 -1.996 -5.906 1.00 81.69 120 ASN A CA 1
ATOM 957 C C . ASN A 1 120 ? -11.401 -2.121 -6.912 1.00 81.69 120 ASN A C 1
ATOM 959 O O . ASN A 1 120 ? -11.151 -2.091 -8.113 1.00 81.69 120 ASN A O 1
ATOM 963 N N . LYS A 1 121 ? -12.653 -2.271 -6.455 1.00 83.25 121 LYS A N 1
ATOM 964 C CA . LYS A 1 121 ? -13.824 -2.313 -7.345 1.00 83.25 121 LYS A CA 1
ATOM 965 C C . LYS A 1 121 ? -14.226 -0.921 -7.815 1.00 83.25 121 LYS A C 1
ATOM 967 O O . LYS A 1 121 ? -14.562 -0.759 -8.983 1.00 83.25 121 LYS A O 1
ATOM 972 N N . THR A 1 122 ? -14.245 0.060 -6.915 1.00 81.94 122 THR A N 1
ATOM 973 C CA . THR A 1 122 ? -14.595 1.447 -7.267 1.00 81.94 122 THR A CA 1
ATOM 974 C C . THR A 1 122 ? -13.416 2.206 -7.859 1.00 81.94 122 THR A C 1
ATOM 976 O O . THR A 1 122 ? -13.604 3.227 -8.517 1.00 81.94 122 THR A O 1
ATOM 979 N N . GLY A 1 123 ? -12.208 1.689 -7.643 1.00 74.88 123 GLY A N 1
ATOM 980 C CA . GLY A 1 123 ? -10.980 2.340 -8.037 1.00 74.88 123 GLY A CA 1
ATOM 981 C C . GLY A 1 123 ? -10.570 3.466 -7.089 1.00 74.88 123 GLY A C 1
ATOM 982 O O . GLY A 1 123 ? -9.875 4.389 -7.498 1.00 74.88 123 GLY A O 1
ATOM 983 N N . TYR A 1 124 ? -11.033 3.437 -5.843 1.00 83.88 124 TYR A N 1
ATOM 984 C CA . TYR A 1 124 ? -10.672 4.441 -4.853 1.00 83.88 124 TYR A CA 1
ATOM 985 C C . TYR A 1 124 ? -9.323 4.099 -4.215 1.00 83.88 124 TYR A C 1
ATOM 987 O O . TYR A 1 124 ? -9.144 2.987 -3.714 1.00 83.88 124 TYR A O 1
ATOM 995 N N . LYS A 1 125 ? -8.403 5.065 -4.176 1.00 84.25 125 LYS A N 1
ATOM 996 C CA . LYS A 1 125 ? -7.166 5.012 -3.390 1.00 84.25 125 LYS A CA 1
ATOM 997 C C . LYS A 1 125 ? -6.908 6.396 -2.810 1.00 84.25 125 LYS A C 1
ATOM 999 O O . LYS A 1 125 ? -6.835 7.375 -3.548 1.00 84.25 125 LYS A O 1
ATOM 1004 N N . LYS A 1 126 ? -6.753 6.479 -1.493 1.00 87.38 126 LYS A N 1
ATOM 1005 C CA . LYS A 1 126 ? -6.373 7.715 -0.812 1.00 87.38 126 LYS A CA 1
ATOM 1006 C C . LYS A 1 126 ? -5.318 7.427 0.235 1.00 87.38 126 LYS A C 1
ATOM 1008 O O . LYS A 1 126 ? -5.557 6.610 1.116 1.00 87.38 126 LYS A O 1
ATOM 1013 N N . PHE A 1 127 ? -4.203 8.133 0.138 1.00 90.25 127 PHE A N 1
ATOM 1014 C CA . PHE A 1 127 ? -3.144 8.147 1.133 1.00 90.25 127 PHE A CA 1
ATOM 1015 C C . PHE A 1 127 ? -3.107 9.500 1.857 1.00 90.25 127 PHE A C 1
ATOM 1017 O O . PHE A 1 127 ? -3.460 10.529 1.275 1.00 90.25 127 PHE A O 1
ATOM 1024 N N . THR A 1 128 ? -2.712 9.484 3.126 1.00 90.75 128 THR A N 1
ATOM 1025 C CA . THR A 1 128 ? -2.438 10.669 3.946 1.00 90.75 128 THR A CA 1
ATOM 1026 C C . THR A 1 128 ? -1.419 10.310 5.024 1.00 90.75 128 THR A C 1
ATOM 1028 O O . THR A 1 128 ? -1.460 9.196 5.545 1.00 90.75 128 THR A O 1
ATOM 1031 N N . GLU A 1 129 ? -0.531 11.242 5.365 1.00 91.88 129 GLU A N 1
ATOM 1032 C CA . GLU A 1 129 ? 0.505 11.092 6.406 1.00 91.88 129 GLU A CA 1
ATOM 1033 C C . GLU A 1 129 ? 0.312 12.073 7.574 1.00 91.88 129 GLU A C 1
ATOM 1035 O O . GLU A 1 129 ? 1.263 12.541 8.189 1.00 91.88 129 GLU A O 1
ATOM 1040 N N . ASP A 1 130 ? -0.953 12.355 7.876 1.00 92.44 130 ASP A N 1
ATOM 1041 C CA . ASP A 1 130 ? -1.396 13.241 8.947 1.00 92.44 130 ASP A CA 1
ATOM 1042 C C . ASP A 1 130 ? -2.508 12.564 9.748 1.00 92.44 130 ASP A C 1
ATOM 1044 O O . ASP A 1 130 ? -3.176 11.644 9.260 1.00 92.44 130 ASP A O 1
ATOM 1048 N N . GLN A 1 131 ? -2.737 13.065 10.964 1.00 94.50 131 GLN A N 1
ATOM 1049 C CA . GLN A 1 131 ? -3.869 12.650 11.785 1.00 94.50 131 GLN A CA 1
ATOM 1050 C C . GLN A 1 131 ? -5.184 12.939 11.053 1.00 94.50 131 GLN A C 1
ATOM 1052 O O . GLN A 1 131 ? -5.410 14.052 10.573 1.00 94.50 131 GLN A O 1
ATOM 1057 N N . ILE A 1 132 ? -6.077 11.951 10.995 1.00 96.25 132 ILE A N 1
ATOM 1058 C CA . ILE A 1 132 ? -7.378 12.108 10.337 1.00 96.25 132 ILE A CA 1
ATOM 1059 C C . ILE A 1 132 ? -8.458 12.386 11.379 1.00 96.25 132 ILE A C 1
ATOM 1061 O O . ILE A 1 132 ? -8.652 11.613 12.316 1.00 96.25 132 ILE A O 1
ATOM 1065 N N . SER A 1 133 ? -9.227 13.460 11.184 1.00 97.06 133 SER A N 1
ATOM 1066 C CA . SER A 1 133 ? -10.413 13.716 12.003 1.00 97.06 133 SER A CA 1
ATOM 1067 C C . SER A 1 133 ? -11.493 12.647 11.771 1.00 97.06 133 SER A C 1
ATOM 1069 O O . SER A 1 133 ? -11.627 12.098 10.676 1.00 97.06 133 SER A O 1
ATOM 1071 N N . ALA A 1 134 ? -12.337 12.379 12.771 1.00 97.06 134 ALA A N 1
ATOM 1072 C CA . ALA A 1 134 ? -13.452 11.438 12.629 1.00 97.06 134 ALA A CA 1
ATOM 1073 C C . ALA A 1 134 ? -14.367 11.761 11.428 1.00 97.06 134 ALA A C 1
ATOM 1075 O O . ALA A 1 134 ? -14.822 10.856 10.725 1.00 97.06 134 ALA A O 1
ATOM 1076 N N . ALA A 1 135 ? -14.622 13.052 11.188 1.00 96.88 135 ALA A N 1
ATOM 1077 C CA . ALA A 1 135 ? -15.463 13.520 10.092 1.00 96.88 135 ALA A CA 1
ATOM 1078 C C . ALA A 1 135 ? -14.814 13.260 8.726 1.00 96.88 135 ALA A C 1
ATOM 1080 O O . ALA A 1 135 ? -15.474 12.749 7.818 1.00 96.88 135 ALA A O 1
ATOM 1081 N N . ASP A 1 136 ? -13.518 13.550 8.594 1.00 95.94 136 ASP A N 1
ATOM 1082 C CA . ASP A 1 136 ? -12.778 13.300 7.357 1.00 95.94 136 ASP A CA 1
ATOM 1083 C C . ASP A 1 136 ? -12.641 11.804 7.083 1.00 95.94 136 ASP A C 1
ATOM 1085 O O . ASP A 1 136 ? -12.845 11.366 5.953 1.00 95.94 136 ASP A O 1
ATOM 1089 N N . PHE A 1 137 ? -12.384 10.993 8.112 1.00 97.25 137 PHE A N 1
ATOM 1090 C CA . PHE A 1 137 ? -12.314 9.543 7.960 1.00 97.25 137 PHE A CA 1
ATOM 1091 C C . PHE A 1 137 ? -13.645 8.956 7.473 1.00 97.25 137 PHE A C 1
ATOM 1093 O O . PHE A 1 137 ? -13.672 8.165 6.527 1.00 97.25 137 PHE A O 1
ATOM 1100 N N . GLU A 1 138 ? -14.764 9.373 8.072 1.00 96.31 138 GLU A N 1
ATOM 1101 C CA . GLU A 1 138 ? -16.092 8.930 7.646 1.00 96.31 138 GLU A CA 1
ATOM 1102 C C . GLU A 1 138 ? -16.434 9.412 6.226 1.00 96.31 138 GLU A C 1
ATOM 1104 O O . GLU A 1 138 ? -17.015 8.658 5.439 1.00 96.31 138 GLU A O 1
ATOM 1109 N N . LYS A 1 139 ? -16.024 10.629 5.856 1.00 94.94 139 LYS A N 1
ATOM 1110 C CA . LYS A 1 139 ? -16.130 11.131 4.481 1.00 94.94 139 LYS A CA 1
ATOM 1111 C C . LYS A 1 139 ? -15.344 10.249 3.504 1.00 94.94 139 LYS A C 1
ATOM 1113 O O . LYS A 1 139 ? -15.926 9.769 2.532 1.00 94.94 139 LYS A O 1
ATOM 1118 N N . TYR A 1 140 ? -14.068 9.974 3.776 1.00 94.06 140 TYR A N 1
ATOM 1119 C CA . TYR A 1 140 ? -13.210 9.162 2.904 1.00 94.06 140 TYR A CA 1
ATOM 1120 C C . TYR A 1 140 ? -13.713 7.723 2.757 1.00 94.06 140 TYR A C 1
ATOM 1122 O O . TYR A 1 140 ? -13.643 7.145 1.673 1.00 94.06 140 TYR A O 1
ATOM 1130 N N . LEU A 1 141 ? -14.254 7.136 3.827 1.00 94.56 141 LEU A N 1
ATOM 1131 C CA . LEU A 1 141 ? -14.884 5.820 3.758 1.00 94.56 141 LEU A CA 1
ATOM 1132 C C . LEU A 1 141 ? -16.119 5.820 2.857 1.00 94.56 141 LEU A C 1
ATOM 1134 O O . LEU A 1 141 ? -16.272 4.914 2.037 1.00 94.56 141 LEU A O 1
ATOM 1138 N N . ASN A 1 142 ? -16.986 6.826 2.984 1.00 93.12 142 ASN A N 1
ATOM 1139 C CA . ASN A 1 142 ? -18.166 6.937 2.132 1.00 93.12 142 ASN A CA 1
ATOM 1140 C C . ASN A 1 142 ? -17.784 7.098 0.661 1.00 93.12 142 ASN A C 1
ATOM 1142 O O . ASN A 1 142 ? -18.326 6.377 -0.172 1.00 93.12 142 ASN A O 1
ATOM 1146 N N . GLU A 1 143 ? -16.815 7.964 0.359 1.00 91.12 143 GLU A N 1
ATOM 1147 C CA . GLU A 1 143 ? -16.262 8.145 -0.987 1.00 91.12 143 GLU A CA 1
ATOM 1148 C C . GLU A 1 143 ? -15.709 6.832 -1.572 1.00 91.12 143 GLU A C 1
ATOM 1150 O O . GLU A 1 143 ? -15.973 6.506 -2.735 1.00 91.12 143 GLU A O 1
ATOM 1155 N N . ALA A 1 144 ? -14.997 6.043 -0.759 1.00 90.12 144 ALA A N 1
ATOM 1156 C CA . ALA A 1 144 ? -14.462 4.746 -1.165 1.00 90.12 144 ALA A CA 1
ATOM 1157 C C . ALA A 1 144 ? -15.558 3.721 -1.488 1.00 90.12 144 ALA A C 1
ATOM 1159 O O . ALA A 1 144 ? -15.451 2.988 -2.475 1.00 90.12 144 ALA A O 1
ATOM 1160 N N . ILE A 1 145 ? -16.606 3.670 -0.656 1.00 91.12 145 ILE A N 1
ATOM 1161 C CA . ILE A 1 145 ? -17.724 2.721 -0.768 1.00 91.12 145 ILE A CA 1
ATOM 1162 C C . ILE A 1 145 ? -18.644 3.076 -1.942 1.00 91.12 145 ILE A C 1
ATOM 1164 O O . ILE A 1 145 ? -19.080 2.184 -2.669 1.00 91.12 145 ILE A O 1
ATOM 1168 N N . SER A 1 146 ? -18.969 4.357 -2.123 1.00 86.88 146 SER A N 1
ATOM 1169 C CA . SER A 1 146 ? -19.857 4.827 -3.192 1.00 86.88 146 SER A CA 1
ATOM 1170 C C . SER A 1 146 ? -19.165 4.874 -4.556 1.00 86.88 146 SER A C 1
ATOM 1172 O O . SER A 1 146 ? -19.839 4.843 -5.584 1.00 86.88 146 SER A O 1
ATOM 1174 N N . GLY A 1 147 ? -17.831 4.987 -4.578 1.00 69.81 147 GLY A N 1
ATOM 1175 C CA . GLY A 1 147 ? -17.071 5.276 -5.793 1.00 69.81 147 GLY A CA 1
ATOM 1176 C C . GLY A 1 147 ? -17.329 6.681 -6.348 1.00 69.81 147 GLY A C 1
ATOM 1177 O O . GLY A 1 147 ? -17.086 6.917 -7.532 1.00 69.81 147 GLY A O 1
ATOM 1178 N N . SER A 1 148 ? -17.846 7.595 -5.515 1.00 59.25 148 SER A N 1
ATOM 1179 C CA . SER A 1 148 ? -18.187 8.977 -5.883 1.00 59.25 148 SER A CA 1
ATOM 1180 C C . SER A 1 148 ? -17.018 9.955 -5.757 1.00 59.25 148 SER A C 1
ATOM 1182 O O . SER A 1 148 ? -17.202 11.151 -5.970 1.00 59.25 148 SER A O 1
ATOM 1184 N N . ALA A 1 149 ? -15.826 9.482 -5.389 1.00 54.03 149 ALA A N 1
ATOM 1185 C CA . ALA A 1 149 ? -14.644 10.329 -5.350 1.00 54.03 149 ALA A CA 1
ATOM 1186 C C . ALA A 1 149 ? -14.272 10.804 -6.760 1.00 54.03 149 ALA A C 1
ATOM 1188 O O . ALA A 1 149 ? -14.172 9.998 -7.686 1.00 54.03 149 ALA A O 1
ATOM 1189 N N . MET A 1 150 ? -13.976 12.100 -6.902 1.00 44.41 150 MET A N 1
ATOM 1190 C CA . MET A 1 150 ? -13.346 12.646 -8.115 1.00 44.41 150 MET A CA 1
ATOM 1191 C C . MET A 1 150 ? -11.949 12.050 -8.366 1.00 44.41 150 MET A C 1
ATOM 1193 O O . MET A 1 150 ? -11.477 12.063 -9.495 1.00 44.41 150 MET A O 1
ATOM 1197 N N . ASN A 1 151 ? -11.342 11.448 -7.338 1.00 41.16 151 ASN A N 1
ATOM 1198 C CA . ASN A 1 151 ? -10.115 10.660 -7.423 1.00 41.16 151 ASN A CA 1
ATOM 1199 C C . ASN A 1 151 ? -10.445 9.156 -7.456 1.00 41.16 151 ASN A C 1
ATOM 1201 O O . ASN A 1 151 ? -9.996 8.381 -6.611 1.00 41.16 151 ASN A O 1
ATOM 1205 N N . LYS A 1 152 ? -11.248 8.730 -8.440 1.00 39.03 152 LYS A N 1
ATOM 1206 C CA . LYS A 1 152 ? -11.047 7.399 -9.041 1.00 39.03 152 LYS A CA 1
ATOM 1207 C C . LYS A 1 152 ? -9.603 7.368 -9.522 1.00 39.03 152 LYS A C 1
ATOM 1209 O O . LYS A 1 152 ? -9.169 8.408 -10.006 1.00 39.03 152 LYS A O 1
ATOM 1214 N N . PHE A 1 153 ? -8.884 6.253 -9.357 1.00 41.50 153 PHE A N 1
ATOM 1215 C CA . PHE A 1 153 ? -7.509 6.064 -9.834 1.00 41.50 153 PHE A CA 1
ATOM 1216 C C . PHE A 1 153 ? -7.167 7.057 -10.948 1.00 41.50 153 PHE A C 1
ATOM 1218 O O . PHE A 1 153 ? -7.750 6.993 -12.033 1.00 41.50 153 PHE A O 1
ATOM 1225 N N . ILE A 1 154 ? -6.195 7.939 -10.699 1.00 41.34 154 ILE A N 1
ATOM 1226 C CA . ILE A 1 154 ? -5.303 8.293 -11.797 1.00 41.34 154 ILE A CA 1
ATOM 1227 C C . ILE A 1 154 ? -4.767 6.937 -12.213 1.00 41.34 154 ILE A C 1
ATOM 1229 O O . ILE A 1 154 ? -4.179 6.228 -11.399 1.00 41.34 154 ILE A O 1
ATOM 1233 N N . ALA A 1 155 ? -5.234 6.528 -13.377 1.00 36.47 155 ALA A N 1
ATOM 1234 C CA . ALA A 1 155 ? -5.316 5.168 -13.836 1.00 36.47 155 ALA A CA 1
ATOM 1235 C C . ALA A 1 155 ? -4.114 4.286 -13.424 1.00 36.47 155 ALA A C 1
ATOM 1237 O O . ALA A 1 155 ? -2.981 4.781 -13.432 1.00 36.47 155 ALA A O 1
ATOM 1238 N N . PRO A 1 156 ? -4.316 2.981 -13.115 1.00 39.22 156 PRO A N 1
ATOM 1239 C CA . PRO A 1 156 ? -3.223 2.001 -13.126 1.00 39.22 156 PRO A CA 1
ATOM 1240 C C . PRO A 1 156 ? -2.316 2.288 -14.323 1.00 39.22 156 PRO A C 1
ATOM 1242 O O . PRO A 1 156 ? -2.837 2.663 -15.362 1.00 39.22 156 PRO A O 1
ATOM 1245 N N . MET A 1 157 ? -0.994 2.159 -14.244 1.00 38.44 157 MET A N 1
ATOM 1246 C CA . MET A 1 157 ? -0.100 2.629 -15.325 1.00 38.44 157 MET A CA 1
ATOM 1247 C C . MET A 1 157 ? -0.375 2.007 -16.719 1.00 38.44 157 MET A C 1
ATOM 1249 O O . MET A 1 157 ? 0.121 2.462 -17.738 1.00 38.44 157 MET A O 1
ATOM 1253 N N . ASN A 1 158 ? -1.202 0.969 -16.750 1.00 38.00 158 ASN A N 1
ATOM 1254 C CA . ASN A 1 158 ? -1.759 0.260 -17.893 1.00 38.00 158 ASN A CA 1
ATOM 1255 C C . ASN A 1 158 ? -3.167 0.721 -18.351 1.00 38.00 158 ASN A C 1
ATOM 1257 O O . ASN A 1 158 ? -3.594 0.348 -19.439 1.00 38.00 158 ASN A O 1
ATOM 1261 N N . ASP A 1 159 ? -3.871 1.517 -17.551 1.00 37.28 159 ASP A N 1
ATOM 1262 C CA . ASP A 1 159 ? -4.977 2.403 -17.947 1.00 37.28 159 ASP A CA 1
ATOM 1263 C C . ASP A 1 159 ? -4.512 3.873 -18.054 1.00 37.28 159 ASP A C 1
ATOM 1265 O O . ASP A 1 159 ? -5.284 4.727 -18.496 1.00 37.28 159 ASP A O 1
ATOM 1269 N N . ALA A 1 160 ? -3.278 4.198 -17.633 1.00 34.38 160 ALA A N 1
ATOM 1270 C CA . ALA A 1 160 ? -2.639 5.463 -17.940 1.00 34.38 160 ALA A CA 1
ATOM 1271 C C . ALA A 1 160 ? -2.433 5.473 -19.450 1.00 34.38 160 ALA A C 1
ATOM 1273 O O . ALA A 1 160 ? -1.415 5.044 -19.987 1.00 34.38 160 ALA A O 1
ATOM 1274 N N . VAL A 1 161 ? -3.471 5.954 -20.135 1.00 34.75 161 VAL A N 1
ATOM 1275 C CA . VAL A 1 161 ? -3.348 6.949 -21.187 1.00 34.75 161 VAL A CA 1
ATOM 1276 C C . VAL A 1 161 ? -1.951 7.541 -21.055 1.00 34.75 161 VAL A C 1
ATOM 1278 O O . VAL A 1 161 ? -1.667 8.216 -20.064 1.00 34.75 161 VAL A O 1
ATOM 1281 N N . ALA A 1 162 ? -1.058 7.221 -21.995 1.00 37.09 162 ALA A N 1
ATOM 1282 C CA . ALA A 1 162 ? 0.041 8.122 -22.294 1.00 37.09 162 ALA A CA 1
ATOM 1283 C C . ALA A 1 162 ? -0.589 9.510 -22.251 1.00 37.09 162 ALA A C 1
ATOM 1285 O O . ALA A 1 162 ? -1.535 9.720 -23.009 1.00 37.09 162 ALA A O 1
ATOM 1286 N N . ILE A 1 163 ? -0.231 10.323 -21.250 1.00 33.88 163 ILE A N 1
ATOM 1287 C CA . ILE A 1 163 ? -0.916 11.577 -20.944 1.00 33.88 163 ILE A CA 1
ATOM 1288 C C . ILE A 1 163 ? -0.820 12.415 -22.218 1.00 33.88 163 ILE A C 1
ATOM 1290 O O . ILE A 1 163 ? 0.205 13.005 -22.531 1.00 33.88 163 ILE A O 1
ATOM 1294 N N . TYR A 1 164 ? -1.879 12.344 -23.008 1.00 44.72 164 TYR A N 1
ATOM 1295 C CA . TYR A 1 164 ? -2.113 13.073 -24.231 1.00 44.72 164 TYR A CA 1
ATOM 1296 C C . TYR A 1 164 ? -3.337 13.898 -23.876 1.00 44.72 164 TYR A C 1
ATOM 1298 O O . TYR A 1 164 ? -4.433 13.347 -23.820 1.00 44.72 164 TYR A O 1
ATOM 1306 N N . ASP A 1 165 ? -3.074 15.140 -23.458 1.00 32.97 165 ASP A N 1
ATOM 1307 C CA . ASP A 1 165 ? -3.932 16.335 -23.588 1.00 32.97 165 ASP A CA 1
ATOM 1308 C C . ASP A 1 165 ? -3.618 17.421 -22.533 1.00 32.97 165 ASP A C 1
ATOM 1310 O O . ASP A 1 165 ? -4.499 18.147 -22.080 1.00 32.97 165 ASP A O 1
ATOM 1314 N N . ASN A 1 166 ? -2.341 17.605 -22.170 1.00 33.16 166 ASN A N 1
ATOM 1315 C CA . ASN A 1 166 ? -1.874 18.873 -21.606 1.00 33.16 166 ASN A CA 1
ATOM 1316 C C . ASN A 1 166 ? -0.480 19.210 -22.175 1.00 33.16 166 ASN A C 1
ATOM 1318 O O . ASN A 1 166 ? 0.432 18.402 -22.000 1.00 33.16 166 ASN A O 1
ATOM 1322 N N . PRO A 1 167 ? -0.280 20.362 -22.847 1.00 33.25 167 PRO A N 1
ATOM 1323 C CA . PRO A 1 167 ? 1.026 20.783 -23.369 1.00 33.25 167 PRO A CA 1
ATOM 1324 C C . PRO A 1 167 ? 2.147 20.864 -22.319 1.00 33.25 167 PRO A C 1
ATOM 1326 O O . PRO A 1 167 ? 3.313 20.940 -22.698 1.00 33.25 167 PRO A O 1
ATOM 1329 N N . GLU A 1 168 ? 1.811 20.837 -21.025 1.00 35.25 168 GLU A N 1
ATOM 1330 C CA . GLU A 1 168 ? 2.772 20.867 -19.914 1.00 35.25 168 GLU A CA 1
ATOM 1331 C C . GLU A 1 168 ? 3.098 19.489 -19.288 1.00 35.25 168 GLU A C 1
ATOM 1333 O O . GLU A 1 168 ? 4.005 19.405 -18.464 1.00 35.25 168 GLU A O 1
ATOM 1338 N N . ASP A 1 169 ? 2.440 18.391 -19.691 1.00 35.59 169 ASP A N 1
ATOM 1339 C CA . ASP A 1 169 ? 2.802 17.019 -19.281 1.00 35.59 169 ASP A CA 1
ATOM 1340 C C . ASP A 1 169 ? 3.537 16.309 -20.439 1.00 35.59 169 ASP A C 1
ATOM 1342 O O . ASP A 1 169 ? 2.928 15.706 -21.324 1.00 35.59 169 ASP A O 1
ATOM 1346 N N . THR A 1 170 ? 4.872 16.375 -20.466 1.00 35.25 170 THR A N 1
ATOM 1347 C CA . THR A 1 170 ? 5.672 15.811 -21.564 1.00 35.25 170 THR A CA 1
ATOM 1348 C C . THR A 1 170 ? 6.064 14.348 -21.319 1.00 35.25 170 THR A C 1
ATOM 1350 O O . THR A 1 170 ? 7.077 14.028 -20.694 1.00 35.25 170 THR A O 1
ATOM 1353 N N . ALA A 1 171 ? 5.300 13.413 -21.889 1.00 35.22 171 ALA A N 1
ATOM 1354 C CA . ALA A 1 171 ? 5.829 12.085 -22.199 1.00 35.22 171 ALA A CA 1
ATOM 1355 C C . ALA A 1 171 ? 6.879 12.227 -23.318 1.00 35.22 171 ALA A C 1
ATOM 1357 O O . ALA A 1 171 ? 6.544 12.455 -24.481 1.00 35.22 171 ALA A O 1
ATOM 1358 N N . HIS A 1 172 ? 8.165 12.125 -22.975 1.00 33.09 172 HIS A N 1
ATOM 1359 C CA . HIS A 1 172 ? 9.241 12.140 -23.962 1.00 33.09 172 HIS A CA 1
ATOM 1360 C C . HIS A 1 172 ? 9.476 10.727 -24.492 1.00 33.09 172 HIS A C 1
ATOM 1362 O O . HIS A 1 172 ? 10.084 9.896 -23.825 1.00 33.09 172 HIS A O 1
ATOM 1368 N N . VAL A 1 173 ? 9.047 10.466 -25.727 1.00 36.09 173 VAL A N 1
ATOM 1369 C CA . VAL A 1 173 ? 9.570 9.334 -26.498 1.00 36.09 173 VAL A CA 1
ATOM 1370 C C . VAL A 1 173 ? 11.002 9.694 -26.895 1.00 36.09 173 VAL A C 1
ATOM 1372 O O . VAL A 1 173 ? 11.229 10.389 -27.886 1.00 36.09 173 VAL A O 1
ATOM 1375 N N . LYS A 1 174 ? 11.988 9.273 -26.100 1.00 35.00 174 LYS A N 1
ATOM 1376 C CA . LYS A 1 174 ? 13.357 9.134 -26.608 1.00 35.00 174 LYS A CA 1
ATOM 1377 C C . LYS A 1 174 ? 13.404 7.824 -27.387 1.00 35.00 174 LYS A C 1
ATOM 1379 O O . LYS A 1 174 ? 12.741 6.872 -26.999 1.00 35.00 174 LYS A O 1
ATOM 1384 N N . ARG A 1 175 ? 14.151 7.788 -28.495 1.00 43.84 175 ARG A N 1
ATOM 1385 C CA . ARG A 1 175 ? 14.147 6.748 -29.552 1.00 43.84 175 ARG A CA 1
ATOM 1386 C C . ARG A 1 175 ? 14.278 5.273 -29.098 1.00 43.84 175 ARG A C 1
ATOM 1388 O O . ARG A 1 175 ? 14.241 4.405 -29.955 1.00 43.84 175 ARG A O 1
ATOM 1395 N N . GLU A 1 176 ? 14.426 4.981 -27.807 1.00 49.91 176 GLU A N 1
ATOM 1396 C CA . GLU A 1 176 ? 14.817 3.682 -27.249 1.00 49.91 176 GLU A CA 1
ATOM 1397 C C . GLU A 1 176 ? 13.895 3.175 -26.113 1.00 49.91 176 GLU A C 1
ATOM 1399 O O . GLU A 1 176 ? 13.999 2.007 -25.742 1.00 49.91 176 GLU A O 1
ATOM 1404 N N . TYR A 1 177 ? 12.991 4.001 -25.553 1.00 53.56 177 TYR A N 1
ATOM 1405 C CA . TYR A 1 177 ? 12.134 3.614 -24.416 1.00 53.56 177 TYR A CA 1
ATOM 1406 C C . TYR A 1 177 ? 10.859 4.453 -24.257 1.00 53.56 177 TYR A C 1
ATOM 1408 O O . TYR A 1 177 ? 10.746 5.562 -24.783 1.00 53.56 177 TYR A O 1
ATOM 1416 N N . VAL A 1 178 ? 9.902 3.926 -23.483 1.00 63.22 178 VAL A N 1
ATOM 1417 C CA . VAL A 1 178 ? 8.667 4.627 -23.092 1.00 63.22 178 VAL A CA 1
ATOM 1418 C C . VAL A 1 178 ? 8.736 5.021 -21.619 1.00 63.22 178 VAL A C 1
ATOM 1420 O O . VAL A 1 178 ? 8.923 4.166 -20.755 1.00 63.22 178 VAL A O 1
ATOM 1423 N N . THR A 1 179 ? 8.545 6.306 -21.325 1.00 64.25 179 THR A N 1
ATOM 1424 C CA . THR A 1 179 ? 8.456 6.822 -19.953 1.00 64.25 179 THR A CA 1
ATOM 1425 C C . THR A 1 179 ? 7.001 6.942 -19.517 1.00 64.25 179 THR A C 1
ATOM 1427 O O . THR A 1 179 ? 6.212 7.628 -20.167 1.00 64.25 179 THR A O 1
ATOM 1430 N N . PHE A 1 180 ? 6.658 6.341 -18.380 1.00 68.31 180 PHE A N 1
ATOM 1431 C CA . PHE A 1 180 ? 5.362 6.534 -17.732 1.00 68.31 180 PHE A CA 1
ATOM 1432 C C . PHE A 1 180 ? 5.544 7.367 -16.466 1.00 68.31 180 PHE A C 1
ATOM 1434 O O . PHE A 1 180 ? 6.321 6.979 -15.595 1.00 68.31 180 PHE A O 1
ATOM 1441 N N . LYS A 1 181 ? 4.807 8.479 -16.354 1.00 66.69 181 LYS A N 1
ATOM 1442 C CA . LYS A 1 181 ? 4.718 9.312 -15.144 1.00 66.69 181 LYS A CA 1
ATOM 1443 C C . LYS A 1 181 ? 3.289 9.277 -14.608 1.00 66.69 181 LYS A C 1
ATOM 1445 O O . LYS A 1 181 ? 2.350 9.514 -15.363 1.00 66.69 181 LYS A O 1
ATOM 1450 N N . SER A 1 182 ? 3.108 9.003 -13.320 1.00 62.50 182 SER A N 1
ATOM 1451 C CA . SER A 1 182 ? 1.781 8.965 -12.684 1.00 62.50 182 SER A CA 1
ATOM 1452 C C . SER A 1 182 ? 1.854 9.449 -11.241 1.00 62.50 182 SER A C 1
ATOM 1454 O O . SER A 1 182 ? 2.920 9.454 -10.642 1.00 62.50 182 SER A O 1
ATOM 1456 N N . ASN A 1 183 ? 0.716 9.845 -10.670 1.00 60.62 183 ASN A N 1
ATOM 1457 C CA . ASN A 1 183 ? 0.605 10.112 -9.234 1.00 60.62 183 ASN A CA 1
ATOM 1458 C C . ASN A 1 183 ? 0.542 8.817 -8.398 1.00 60.62 183 ASN A C 1
ATOM 1460 O O . ASN A 1 183 ? 0.714 8.885 -7.186 1.00 60.62 183 ASN A O 1
ATOM 1464 N N . ASP A 1 184 ? 0.299 7.656 -9.020 1.00 62.12 184 ASP A N 1
ATOM 1465 C CA . ASP A 1 184 ? 0.432 6.338 -8.389 1.00 62.12 184 ASP A CA 1
ATOM 1466 C C . ASP A 1 184 ? 1.755 5.694 -8.823 1.00 62.12 184 ASP A C 1
ATOM 1468 O O . ASP A 1 184 ? 2.061 5.637 -10.013 1.00 62.12 184 ASP A O 1
ATOM 1472 N N . SER A 1 185 ? 2.533 5.186 -7.870 1.00 74.00 185 SER A N 1
ATOM 1473 C CA . SER A 1 185 ? 3.787 4.483 -8.146 1.00 74.00 185 SER A CA 1
ATOM 1474 C C . SER A 1 185 ? 3.587 3.045 -8.626 1.00 74.00 185 SER A C 1
ATOM 1476 O O . SER A 1 185 ? 4.545 2.431 -9.081 1.00 74.00 185 SER A O 1
ATOM 1478 N N . SER A 1 186 ? 2.385 2.476 -8.523 1.00 74.06 186 SER A N 1
ATOM 1479 C CA . SER A 1 186 ? 2.119 1.062 -8.820 1.00 74.06 186 SER A CA 1
ATOM 1480 C C . SER A 1 186 ? 2.441 0.696 -10.276 1.00 74.06 186 SER A C 1
ATOM 1482 O O . SER A 1 186 ? 1.818 1.197 -11.212 1.00 74.06 186 SER A O 1
ATOM 1484 N N . VAL A 1 187 ? 3.362 -0.252 -10.468 1.00 77.94 187 VAL A N 1
ATOM 1485 C CA . VAL A 1 187 ? 3.783 -0.755 -11.783 1.00 77.94 187 VAL A CA 1
ATOM 1486 C C . VAL A 1 187 ? 3.248 -2.162 -12.001 1.00 77.94 187 VAL A C 1
ATOM 1488 O O . VAL A 1 187 ? 3.505 -3.072 -11.208 1.00 77.94 187 VAL A O 1
ATOM 1491 N N . TYR A 1 188 ? 2.532 -2.356 -13.106 1.00 77.81 188 TYR A N 1
ATOM 1492 C CA . TYR A 1 188 ? 1.959 -3.639 -13.505 1.00 77.81 188 TYR A CA 1
ATOM 1493 C C . TYR A 1 188 ? 2.719 -4.221 -14.695 1.00 77.81 188 TYR A C 1
ATOM 1495 O O . TYR A 1 188 ? 3.153 -3.490 -15.583 1.00 77.81 188 TYR A O 1
ATOM 1503 N N . SER A 1 189 ? 2.855 -5.549 -14.727 1.00 77.75 189 SER A N 1
ATOM 1504 C CA . SER A 1 189 ? 3.402 -6.240 -15.891 1.00 77.75 189 SER A CA 1
ATOM 1505 C C . SER A 1 189 ? 2.504 -6.017 -17.100 1.00 77.75 189 SER A C 1
ATOM 1507 O O . SER A 1 189 ? 1.295 -6.250 -17.040 1.00 77.75 189 SER A O 1
ATOM 1509 N N . ILE A 1 190 ? 3.115 -5.609 -18.204 1.00 72.69 190 ILE A N 1
ATOM 1510 C CA . ILE A 1 190 ? 2.449 -5.407 -19.481 1.00 72.69 190 ILE A CA 1
ATOM 1511 C C . ILE A 1 190 ? 1.995 -6.742 -20.078 1.00 72.69 190 ILE A C 1
ATOM 1513 O O . ILE A 1 190 ? 0.803 -6.965 -20.270 1.00 72.69 190 ILE A O 1
ATOM 1517 N N . ALA A 1 191 ? 2.942 -7.644 -20.335 1.00 67.88 191 ALA A N 1
ATOM 1518 C CA . ALA A 1 191 ? 2.697 -8.856 -21.116 1.00 67.88 191 ALA A CA 1
ATOM 1519 C C . ALA A 1 191 ? 2.733 -10.153 -20.293 1.00 67.88 191 ALA A C 1
ATOM 1521 O O . ALA A 1 191 ? 2.392 -11.217 -20.820 1.00 67.88 191 ALA A O 1
ATOM 1522 N N . GLY A 1 192 ? 3.137 -10.083 -19.020 1.00 77.81 192 GLY A N 1
ATOM 1523 C CA . GLY A 1 192 ? 3.513 -11.263 -18.246 1.00 77.81 192 GLY A CA 1
ATOM 1524 C C . GLY A 1 192 ? 4.778 -11.941 -18.785 1.00 77.81 192 GLY A C 1
ATOM 1525 O O . GLY A 1 192 ? 5.462 -11.397 -19.649 1.00 77.81 192 GLY A O 1
ATOM 1526 N N . GLY A 1 193 ? 5.081 -13.125 -18.262 1.00 88.12 193 GLY A N 1
ATOM 1527 C CA . GLY A 1 193 ? 6.257 -13.917 -18.616 1.00 88.12 193 GLY A CA 1
ATOM 1528 C C . GLY A 1 193 ? 7.089 -14.301 -17.399 1.00 88.12 193 GLY A C 1
ATOM 1529 O O . GLY A 1 193 ? 6.673 -14.114 -16.250 1.00 88.12 193 GLY A O 1
ATOM 1530 N N . ARG A 1 194 ? 8.292 -14.806 -17.659 1.00 94.12 194 ARG A N 1
ATOM 1531 C CA . ARG A 1 194 ? 9.226 -15.246 -16.626 1.00 94.12 194 ARG A CA 1
ATOM 1532 C C . ARG A 1 194 ? 10.172 -14.121 -16.243 1.00 94.12 194 ARG A C 1
ATOM 1534 O O . ARG A 1 194 ? 10.822 -13.528 -17.096 1.00 94.12 194 ARG A O 1
ATOM 1541 N N . VAL A 1 195 ? 10.314 -13.849 -14.952 1.00 95.44 195 VAL A N 1
ATOM 1542 C CA . VAL A 1 195 ? 11.271 -12.847 -14.464 1.00 95.44 195 VAL A CA 1
ATOM 1543 C C . VAL A 1 195 ? 12.694 -13.372 -14.653 1.00 95.44 195 VAL A C 1
ATOM 1545 O O . VAL A 1 195 ? 13.144 -14.248 -13.912 1.00 95.44 195 VAL A O 1
ATOM 1548 N N . SER A 1 196 ? 13.422 -12.840 -15.630 1.00 92.06 196 SER A N 1
ATOM 1549 C CA . SER A 1 196 ? 14.788 -13.271 -15.946 1.00 92.06 196 SER A CA 1
ATOM 1550 C C . SER A 1 196 ? 15.828 -12.558 -15.079 1.00 92.06 196 SER A C 1
ATOM 1552 O O . SER A 1 196 ? 16.809 -13.175 -14.649 1.00 92.06 196 SER A O 1
ATOM 1554 N N . THR A 1 197 ? 15.583 -11.285 -14.747 1.00 90.62 197 THR A N 1
ATOM 1555 C CA . THR A 1 197 ? 16.509 -10.446 -13.974 1.00 90.62 197 THR A CA 1
ATOM 1556 C C . THR A 1 197 ? 15.769 -9.538 -13.001 1.00 90.62 197 THR A C 1
ATOM 1558 O O . THR A 1 197 ? 14.756 -8.932 -13.337 1.00 90.62 197 THR A O 1
ATOM 1561 N N . VAL A 1 198 ? 16.321 -9.415 -11.794 1.00 92.69 198 VAL A N 1
ATOM 1562 C CA . VAL A 1 198 ? 16.020 -8.340 -10.843 1.00 92.69 198 VAL A CA 1
ATOM 1563 C C . VAL A 1 198 ? 17.361 -7.847 -10.321 1.00 92.69 198 VAL A C 1
ATOM 1565 O O . VAL A 1 198 ? 18.043 -8.583 -9.607 1.00 92.69 198 VAL A O 1
ATOM 1568 N N . VAL A 1 199 ? 17.764 -6.638 -10.704 1.00 90.69 199 VAL A N 1
ATOM 1569 C CA . VAL A 1 199 ? 19.043 -6.042 -10.293 1.00 90.69 199 VAL A CA 1
ATOM 1570 C C . VAL A 1 199 ? 18.792 -4.730 -9.563 1.00 90.69 199 VAL A C 1
ATOM 1572 O O . VAL A 1 199 ? 17.917 -3.961 -9.949 1.00 90.69 199 VAL A O 1
ATOM 1575 N N . LYS A 1 200 ? 19.534 -4.490 -8.480 1.00 88.56 200 LYS A N 1
ATOM 1576 C CA . LYS A 1 200 ? 19.548 -3.206 -7.774 1.00 88.56 200 LYS A CA 1
ATOM 1577 C C . LYS A 1 200 ? 20.706 -2.375 -8.322 1.00 88.56 200 LYS A C 1
ATOM 1579 O O . LYS A 1 200 ? 21.838 -2.853 -8.319 1.00 88.56 200 LYS A O 1
ATOM 1584 N N . ILE A 1 201 ? 20.414 -1.161 -8.768 1.00 80.25 201 ILE A N 1
ATOM 1585 C CA . ILE A 1 201 ? 21.392 -0.168 -9.210 1.00 80.25 201 ILE A CA 1
ATOM 1586 C C . ILE A 1 201 ? 21.155 1.061 -8.341 1.00 80.25 201 ILE A C 1
ATOM 1588 O O . ILE A 1 201 ? 20.113 1.701 -8.452 1.00 80.25 201 ILE A O 1
ATOM 1592 N N . ASP A 1 202 ? 22.090 1.346 -7.438 1.00 83.69 202 ASP A N 1
ATOM 1593 C CA . ASP A 1 202 ? 21.951 2.420 -6.451 1.00 83.69 202 ASP A CA 1
ATOM 1594 C C . ASP A 1 202 ? 20.616 2.331 -5.669 1.00 83.69 202 ASP A C 1
ATOM 1596 O O . ASP A 1 202 ? 20.341 1.300 -5.042 1.00 83.69 202 ASP A O 1
ATOM 1600 N N . HIS A 1 203 ? 19.760 3.356 -5.721 1.00 76.50 203 HIS A N 1
ATOM 1601 C CA . HIS A 1 203 ? 18.451 3.373 -5.058 1.00 76.50 203 HIS A CA 1
ATOM 1602 C C . HIS A 1 203 ? 17.309 2.764 -5.891 1.00 76.50 203 HIS A C 1
ATOM 1604 O O . HIS A 1 203 ? 16.206 2.581 -5.374 1.00 76.50 203 HIS A O 1
ATOM 1610 N N . MET A 1 204 ? 17.556 2.394 -7.151 1.00 85.44 204 MET A N 1
ATOM 1611 C CA . MET A 1 204 ? 16.546 1.827 -8.045 1.00 85.44 204 MET A CA 1
ATOM 1612 C C . MET A 1 204 ? 16.756 0.337 -8.315 1.00 85.44 204 MET A C 1
ATOM 1614 O O . MET A 1 204 ? 17.813 -0.252 -8.079 1.00 85.44 204 MET A O 1
ATOM 1618 N N . LYS A 1 205 ? 15.706 -0.305 -8.814 1.00 90.44 205 LYS A N 1
ATOM 1619 C CA . LYS A 1 205 ? 15.706 -1.681 -9.290 1.00 90.44 205 LYS A CA 1
ATOM 1620 C C . LYS A 1 205 ? 15.316 -1.700 -10.757 1.00 90.44 205 LYS A C 1
ATOM 1622 O O . LYS A 1 205 ? 14.422 -0.972 -11.186 1.00 90.44 205 LYS A O 1
ATOM 1627 N N . VAL A 1 206 ? 15.968 -2.586 -11.492 1.00 90.31 206 VAL A N 1
ATOM 1628 C CA . VAL A 1 206 ? 15.614 -2.934 -12.862 1.00 90.31 206 VAL A CA 1
ATOM 1629 C C . VAL A 1 206 ? 15.099 -4.364 -12.859 1.00 90.31 206 VAL A C 1
ATOM 1631 O O . VAL A 1 206 ? 15.740 -5.272 -12.319 1.00 90.31 206 VAL A O 1
ATOM 1634 N N . VAL A 1 207 ? 13.919 -4.556 -13.435 1.00 93.62 207 VAL A N 1
ATOM 1635 C CA . VAL A 1 207 ? 13.271 -5.860 -13.577 1.00 93.62 207 VAL A CA 1
ATOM 1636 C C . VAL A 1 207 ? 13.156 -6.184 -15.055 1.00 93.62 207 VAL A C 1
ATOM 1638 O O . VAL A 1 207 ? 12.642 -5.372 -15.814 1.00 93.62 207 VAL A O 1
ATOM 1641 N N . ILE A 1 208 ? 13.579 -7.382 -15.452 1.00 90.00 208 ILE A N 1
ATOM 1642 C CA . ILE A 1 208 ? 13.411 -7.888 -16.815 1.00 90.00 208 ILE A CA 1
ATOM 1643 C C . ILE A 1 208 ? 12.479 -9.094 -16.775 1.00 90.00 208 ILE A C 1
ATOM 1645 O O . ILE A 1 208 ? 12.724 -10.053 -16.036 1.00 90.00 208 ILE A O 1
ATOM 1649 N N . ILE A 1 209 ? 11.409 -9.033 -17.564 1.00 90.00 209 ILE A N 1
ATOM 1650 C CA . ILE A 1 209 ? 10.461 -10.128 -17.772 1.00 90.00 209 ILE A CA 1
ATOM 1651 C C . ILE A 1 209 ? 10.620 -10.619 -19.206 1.00 90.00 209 ILE A C 1
ATOM 1653 O O . ILE A 1 209 ? 10.535 -9.828 -20.139 1.00 90.00 209 ILE A O 1
ATOM 1657 N N . GLU A 1 210 ? 10.863 -11.911 -19.375 1.00 87.19 210 GLU A N 1
ATOM 1658 C CA . GLU A 1 210 ? 11.031 -12.558 -20.669 1.00 87.19 210 GLU A CA 1
ATOM 1659 C C . GLU A 1 210 ? 9.749 -13.287 -21.083 1.00 87.19 210 GLU A C 1
ATOM 1661 O O . GLU A 1 210 ? 9.154 -14.026 -20.290 1.00 87.19 210 GLU A O 1
ATOM 1666 N N . LYS A 1 211 ? 9.328 -13.089 -22.333 1.00 83.31 211 LYS A N 1
ATOM 1667 C CA . LYS A 1 211 ? 8.198 -13.789 -22.947 1.00 83.31 211 LYS A CA 1
ATOM 1668 C C . LYS A 1 211 ? 8.427 -13.908 -24.448 1.00 83.31 211 LYS A C 1
ATOM 1670 O O . LYS A 1 211 ? 8.671 -12.899 -25.094 1.00 83.31 211 LYS A O 1
ATOM 1675 N N . ASP A 1 212 ? 8.338 -15.117 -24.997 1.00 80.88 212 ASP A N 1
ATOM 1676 C CA . ASP A 1 212 ? 8.379 -15.369 -26.447 1.00 80.88 212 ASP A CA 1
ATOM 1677 C C . ASP A 1 212 ? 9.562 -14.673 -27.168 1.00 80.88 212 ASP A C 1
ATOM 1679 O O . ASP A 1 212 ? 9.395 -14.083 -28.231 1.00 80.88 212 ASP A O 1
ATOM 1683 N N . LYS A 1 213 ? 10.769 -14.735 -26.572 1.00 73.12 213 LYS A N 1
ATOM 1684 C CA . LYS A 1 213 ? 12.027 -14.078 -27.014 1.00 73.12 213 LYS A CA 1
ATOM 1685 C C . LYS A 1 213 ? 12.089 -12.548 -26.879 1.00 73.12 213 LYS A C 1
ATOM 1687 O O . LYS A 1 213 ? 13.071 -11.938 -27.309 1.00 73.12 213 LYS A O 1
ATOM 1692 N N . LEU A 1 214 ? 11.075 -11.930 -26.283 1.00 70.00 214 LEU A N 1
ATOM 1693 C CA . LEU A 1 214 ? 11.064 -10.515 -25.930 1.00 70.00 214 LEU A CA 1
ATOM 1694 C C . LEU A 1 214 ? 11.467 -10.317 -24.473 1.00 70.00 214 LEU A C 1
ATOM 1696 O O . LEU A 1 214 ? 11.051 -11.068 -23.591 1.00 70.00 214 LEU A O 1
ATOM 1700 N N . PHE A 1 215 ? 12.209 -9.246 -24.222 1.00 78.62 215 PHE A N 1
ATOM 1701 C CA . PHE A 1 215 ? 12.610 -8.794 -22.900 1.00 78.62 215 PHE A CA 1
ATOM 1702 C C . PHE A 1 215 ? 11.922 -7.469 -22.590 1.00 78.62 215 PHE A C 1
ATOM 1704 O O . PHE A 1 215 ? 12.176 -6.460 -23.239 1.00 78.62 215 PHE A O 1
ATOM 1711 N N . TYR A 1 216 ? 11.062 -7.474 -21.576 1.00 83.81 216 TYR A N 1
ATOM 1712 C CA . TYR A 1 216 ? 10.397 -6.293 -21.039 1.00 83.81 216 TYR A CA 1
ATOM 1713 C C . TYR A 1 216 ? 11.185 -5.802 -19.828 1.00 83.81 216 TYR A C 1
ATOM 1715 O O . TYR A 1 216 ? 11.104 -6.397 -18.750 1.00 83.81 216 TYR A O 1
ATOM 1723 N N . THR A 1 217 ? 11.944 -4.728 -20.007 1.00 85.44 217 THR A N 1
ATOM 1724 C CA . THR A 1 217 ? 12.779 -4.130 -18.963 1.00 85.44 217 THR A CA 1
ATOM 1725 C C . THR A 1 217 ? 12.059 -2.943 -18.343 1.00 85.44 217 THR A C 1
ATOM 1727 O O . THR A 1 217 ? 11.822 -1.942 -19.009 1.00 85.44 217 THR A O 1
ATOM 1730 N N . TYR A 1 218 ? 11.745 -3.050 -17.058 1.00 89.38 218 TYR A N 1
ATOM 1731 C CA . TYR A 1 218 ? 11.178 -1.992 -16.230 1.00 89.38 218 TYR A CA 1
ATOM 1732 C C . TYR A 1 218 ? 12.312 -1.388 -15.404 1.00 89.38 218 TYR A C 1
ATOM 1734 O O . TYR A 1 218 ? 12.847 -2.052 -14.512 1.00 89.38 218 TYR A O 1
ATOM 1742 N N . SER A 1 219 ? 12.690 -0.153 -15.717 1.00 87.50 219 SER A N 1
ATOM 1743 C CA . SER A 1 219 ? 13.726 0.608 -15.017 1.00 87.50 219 SER A CA 1
ATOM 1744 C C . SER A 1 219 ? 13.111 1.646 -14.077 1.00 87.50 219 SER A C 1
ATOM 1746 O O . SER A 1 219 ? 11.969 2.061 -14.258 1.00 87.50 219 SER A O 1
ATOM 1748 N N . ASN A 1 220 ? 13.879 2.065 -13.071 1.00 88.56 220 ASN A N 1
ATOM 1749 C CA . ASN A 1 220 ? 13.463 2.985 -12.011 1.00 88.56 220 ASN A CA 1
ATOM 1750 C C . ASN A 1 220 ? 12.372 2.448 -11.055 1.00 88.56 220 ASN A C 1
ATOM 1752 O O . ASN A 1 220 ? 11.531 3.193 -10.551 1.00 88.56 220 ASN A O 1
ATOM 1756 N N . LEU A 1 221 ? 12.373 1.144 -10.750 1.00 88.94 221 LEU A N 1
ATOM 1757 C CA . LEU A 1 221 ? 11.526 0.599 -9.681 1.00 88.94 221 LEU A CA 1
ATOM 1758 C C . LEU A 1 221 ? 12.173 0.840 -8.310 1.00 88.94 221 LEU A C 1
ATOM 1760 O O . LEU A 1 221 ? 13.197 0.242 -7.997 1.00 88.94 221 LEU A O 1
ATOM 1764 N N . GLY A 1 222 ? 11.565 1.643 -7.436 1.00 84.81 222 GLY A N 1
ATOM 1765 C CA . GLY A 1 222 ? 12.024 1.779 -6.045 1.00 84.81 222 GLY A CA 1
ATOM 1766 C C . GLY A 1 222 ? 11.883 0.463 -5.269 1.00 84.81 222 GLY A C 1
ATOM 1767 O O . GLY A 1 222 ? 12.749 0.056 -4.486 1.00 84.81 222 GLY A O 1
ATOM 1768 N N . SER A 1 223 ? 10.829 -0.299 -5.559 1.00 85.69 223 SER A N 1
ATOM 1769 C CA . SER A 1 223 ? 10.590 -1.618 -4.970 1.00 85.69 223 SER A CA 1
ATOM 1770 C C . SER A 1 223 ? 9.965 -2.594 -5.966 1.00 85.69 223 SER A C 1
ATOM 1772 O O . SER A 1 223 ? 9.375 -2.209 -6.972 1.00 85.69 223 SER A O 1
ATOM 1774 N N . THR A 1 224 ? 10.125 -3.887 -5.689 1.00 89.19 224 THR A N 1
ATOM 1775 C CA . THR A 1 224 ? 9.575 -4.982 -6.496 1.00 89.19 224 THR A CA 1
ATOM 1776 C C . THR A 1 224 ? 8.929 -6.013 -5.579 1.00 89.19 224 THR A C 1
ATOM 1778 O O . THR A 1 224 ? 9.419 -6.270 -4.476 1.00 89.19 224 THR A O 1
ATOM 1781 N N . LEU A 1 225 ? 7.826 -6.594 -6.040 1.00 85.62 225 LEU A N 1
ATOM 1782 C CA . LEU A 1 225 ? 7.117 -7.699 -5.395 1.00 85.62 225 LEU A CA 1
ATOM 1783 C C . LEU A 1 225 ? 7.527 -9.064 -5.961 1.00 85.62 225 LEU A C 1
ATOM 1785 O O . LEU A 1 225 ? 7.139 -10.092 -5.408 1.00 85.62 225 LEU A O 1
ATOM 1789 N N . ILE A 1 226 ? 8.296 -9.062 -7.050 1.00 90.88 226 ILE A N 1
ATOM 1790 C CA . ILE A 1 226 ? 8.718 -10.246 -7.798 1.00 90.88 226 ILE A CA 1
ATOM 1791 C C . ILE A 1 226 ? 10.234 -10.439 -7.711 1.00 90.88 226 ILE A C 1
ATOM 1793 O O . ILE A 1 226 ? 10.997 -9.481 -7.544 1.00 90.88 226 ILE A O 1
ATOM 1797 N N . LYS A 1 227 ? 10.674 -11.689 -7.833 1.00 93.31 227 LYS A N 1
ATOM 1798 C CA . LYS A 1 227 ? 12.084 -12.104 -7.840 1.00 93.31 227 LYS A CA 1
ATOM 1799 C C . LYS A 1 227 ? 12.412 -12.887 -9.112 1.00 93.31 227 LYS A C 1
ATOM 1801 O O . LYS A 1 227 ? 11.527 -13.399 -9.792 1.00 93.31 227 LYS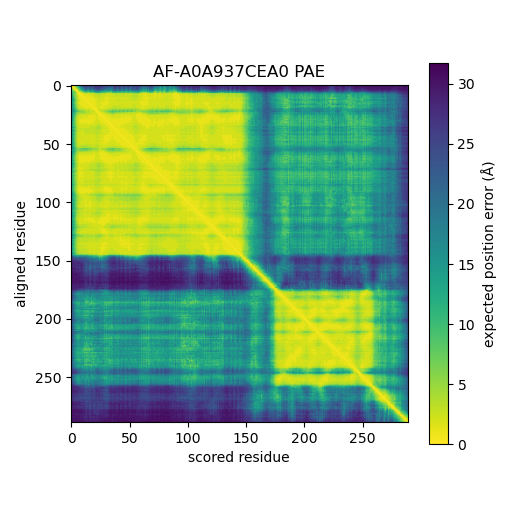 A O 1
ATOM 1806 N N . LYS A 1 228 ? 13.707 -13.009 -9.416 1.00 95.12 228 LYS A N 1
ATOM 1807 C CA . LYS A 1 228 ? 14.195 -13.834 -10.530 1.00 95.12 228 LYS A CA 1
ATOM 1808 C C . LYS A 1 228 ? 13.636 -15.259 -10.432 1.00 95.12 228 LYS A C 1
ATOM 1810 O O . LYS A 1 228 ? 13.723 -15.886 -9.377 1.00 95.12 228 LYS A O 1
ATOM 1815 N N . GLY A 1 229 ? 13.098 -15.751 -11.544 1.00 93.75 229 GLY A N 1
ATOM 1816 C CA . GLY A 1 229 ? 12.466 -17.061 -11.679 1.00 93.75 229 GLY A CA 1
ATOM 1817 C C . GLY A 1 229 ? 10.952 -17.082 -11.453 1.00 93.75 229 GLY A C 1
ATOM 1818 O O . GLY A 1 229 ? 10.341 -18.104 -11.751 1.00 93.75 229 GLY A O 1
ATOM 1819 N N . ASP A 1 230 ? 10.337 -16.000 -10.960 1.00 95.56 230 ASP A N 1
ATOM 1820 C CA . ASP A 1 230 ? 8.879 -15.938 -10.814 1.00 95.56 230 ASP A CA 1
ATOM 1821 C C . ASP A 1 230 ? 8.177 -15.944 -12.187 1.00 95.56 230 ASP A C 1
ATOM 1823 O O . ASP A 1 230 ? 8.671 -15.363 -13.155 1.00 95.56 230 ASP A O 1
ATOM 1827 N N . GLU A 1 231 ? 6.996 -16.563 -12.257 1.00 95.19 231 GLU A N 1
ATOM 1828 C CA . GLU A 1 231 ? 6.067 -16.441 -13.389 1.00 95.19 231 GLU A CA 1
ATOM 1829 C C . GLU A 1 231 ? 5.052 -15.332 -13.094 1.00 95.19 231 GLU A C 1
ATOM 1831 O O . GLU A 1 231 ? 4.410 -15.316 -12.037 1.00 95.19 231 GLU A O 1
ATOM 1836 N N . VAL A 1 232 ? 4.900 -14.396 -14.027 1.00 86.00 232 VAL A N 1
ATOM 1837 C CA . VAL A 1 232 ? 4.093 -13.183 -13.863 1.00 86.00 232 VAL A CA 1
ATOM 1838 C C . VAL A 1 232 ? 2.997 -13.155 -14.917 1.00 86.00 232 VAL A C 1
ATOM 1840 O O . VAL A 1 232 ? 3.238 -13.394 -16.097 1.00 86.00 232 VAL A O 1
ATOM 1843 N N . LYS A 1 233 ? 1.770 -12.838 -14.505 1.00 78.44 233 LYS A N 1
ATOM 1844 C CA . LYS A 1 233 ? 0.641 -12.682 -15.430 1.00 78.44 233 LYS A CA 1
ATOM 1845 C C . LYS A 1 233 ? 0.590 -11.264 -16.013 1.00 78.44 233 LYS A C 1
ATOM 1847 O O . LYS A 1 233 ? 1.012 -10.321 -15.338 1.00 78.44 233 LYS A O 1
ATOM 1852 N N . PRO A 1 234 ? 0.006 -11.078 -17.211 1.00 73.25 234 PRO A N 1
ATOM 1853 C CA . PRO A 1 234 ? -0.391 -9.750 -17.665 1.00 73.25 234 PRO A CA 1
ATOM 1854 C C . PRO A 1 234 ? -1.232 -9.044 -16.595 1.00 73.25 234 PRO A C 1
ATOM 1856 O O . PRO A 1 234 ? -2.086 -9.666 -15.954 1.00 73.25 234 PRO A O 1
ATOM 1859 N N . ASN A 1 235 ? -0.993 -7.748 -16.395 1.00 59.81 235 ASN A N 1
ATOM 1860 C CA . ASN A 1 235 ? -1.679 -6.920 -15.401 1.00 59.81 235 ASN A CA 1
ATOM 1861 C C . ASN A 1 235 ? -1.521 -7.414 -13.942 1.00 59.81 235 ASN A C 1
ATOM 1863 O O . ASN A 1 235 ? -2.376 -7.187 -13.082 1.00 59.81 235 ASN A O 1
ATOM 1867 N N . GLN A 1 236 ? -0.431 -8.119 -13.643 1.00 74.44 236 GLN A N 1
ATOM 1868 C CA . GLN A 1 236 ? -0.020 -8.406 -12.272 1.00 74.44 236 GLN A CA 1
ATOM 1869 C C . GLN A 1 236 ? 0.834 -7.251 -11.746 1.00 74.44 236 GLN A C 1
ATOM 1871 O O . GLN A 1 236 ? 1.743 -6.800 -12.438 1.00 74.44 236 GLN A O 1
ATOM 1876 N N . LEU A 1 237 ? 0.563 -6.784 -10.525 1.00 78.75 237 LEU A N 1
ATOM 1877 C CA . LEU A 1 237 ? 1.400 -5.793 -9.847 1.00 78.75 237 LEU A CA 1
ATOM 1878 C C . LEU A 1 237 ? 2.805 -6.377 -9.641 1.00 78.75 237 LEU A C 1
ATOM 1880 O O . LEU A 1 237 ? 2.951 -7.419 -8.997 1.00 78.75 237 LEU A O 1
ATOM 1884 N N . ILE A 1 238 ? 3.821 -5.719 -10.195 1.00 85.00 238 ILE A N 1
ATOM 1885 C CA . ILE A 1 238 ? 5.214 -6.179 -10.135 1.00 85.00 238 ILE A CA 1
ATOM 1886 C C . ILE A 1 238 ? 6.076 -5.351 -9.192 1.00 85.00 238 ILE A C 1
ATOM 1888 O O . ILE A 1 238 ? 7.051 -5.869 -8.656 1.00 85.00 238 ILE A O 1
ATOM 1892 N N . GLY A 1 239 ? 5.722 -4.097 -8.940 1.00 86.88 239 GLY A N 1
ATOM 1893 C CA . GLY A 1 239 ? 6.525 -3.223 -8.100 1.00 86.88 239 GLY A CA 1
ATOM 1894 C C . GLY A 1 239 ? 5.988 -1.809 -8.056 1.00 86.88 239 GLY A C 1
ATOM 1895 O O . GLY A 1 239 ? 4.850 -1.557 -8.450 1.00 86.88 239 GLY A O 1
ATOM 1896 N N . TYR A 1 240 ? 6.832 -0.903 -7.580 1.00 85.00 240 TYR A N 1
ATOM 1897 C CA . TYR A 1 240 ? 6.509 0.507 -7.443 1.00 85.00 240 TYR A CA 1
ATOM 1898 C C . TYR A 1 240 ? 7.651 1.361 -7.978 1.00 85.00 240 TYR A C 1
ATOM 1900 O O . TYR A 1 240 ? 8.809 1.143 -7.614 1.00 85.00 240 TYR A O 1
ATOM 1908 N N . ALA A 1 241 ? 7.320 2.310 -8.846 1.00 85.12 241 ALA A N 1
ATOM 1909 C CA . ALA A 1 241 ? 8.247 3.268 -9.422 1.00 85.12 241 ALA A CA 1
ATOM 1910 C C . ALA A 1 241 ? 8.799 4.205 -8.340 1.00 85.12 241 ALA A C 1
ATOM 1912 O O . ALA A 1 241 ? 8.076 4.616 -7.428 1.00 85.12 241 ALA A O 1
ATOM 1913 N N . ALA A 1 242 ? 10.085 4.529 -8.446 1.00 83.25 242 ALA A N 1
ATOM 1914 C CA . ALA A 1 242 ? 10.692 5.592 -7.660 1.00 83.25 242 ALA A CA 1
ATOM 1915 C C . ALA A 1 242 ? 10.328 6.967 -8.247 1.00 83.25 242 ALA A C 1
ATOM 1917 O O . ALA A 1 242 ? 9.873 7.079 -9.390 1.00 83.25 242 ALA A O 1
ATOM 1918 N N . LEU A 1 243 ? 10.523 8.019 -7.451 1.00 77.19 243 LEU A N 1
ATOM 1919 C CA . LEU A 1 243 ? 10.431 9.397 -7.929 1.00 77.19 243 LEU A CA 1
ATOM 1920 C C . LEU A 1 243 ? 11.541 9.678 -8.952 1.00 77.19 243 LEU A C 1
ATOM 1922 O O . LEU A 1 243 ? 12.647 9.152 -8.832 1.00 77.19 243 LEU A O 1
ATOM 1926 N N . ASP A 1 244 ? 11.234 10.502 -9.952 1.00 70.81 244 ASP A N 1
ATOM 1927 C CA . ASP A 1 244 ? 12.228 11.017 -10.904 1.00 70.81 244 ASP A CA 1
ATOM 1928 C C . ASP A 1 244 ? 13.158 12.051 -10.230 1.00 70.81 244 ASP A C 1
ATOM 1930 O O . ASP A 1 244 ? 12.912 12.484 -9.101 1.00 70.81 244 ASP A O 1
ATOM 1934 N N . LEU A 1 245 ? 14.226 12.471 -10.912 1.00 67.12 245 LEU A N 1
ATOM 1935 C CA . LEU A 1 245 ? 15.210 13.445 -10.414 1.00 67.12 245 LEU A CA 1
ATOM 1936 C C . LEU A 1 245 ? 14.585 14.801 -10.049 1.00 67.12 245 LEU A C 1
ATOM 1938 O O . LEU A 1 245 ? 15.073 15.478 -9.143 1.00 67.12 245 LEU A O 1
ATOM 1942 N N . ASP A 1 246 ? 13.493 15.177 -10.721 1.00 65.88 246 ASP A N 1
ATOM 1943 C CA . ASP A 1 246 ? 12.691 16.366 -10.402 1.00 65.88 246 ASP A CA 1
ATOM 1944 C C . ASP A 1 246 ? 11.846 16.208 -9.119 1.00 65.88 246 ASP A C 1
ATOM 1946 O O . ASP A 1 246 ? 11.336 17.192 -8.585 1.00 65.88 246 ASP A O 1
ATOM 1950 N N . LYS A 1 247 ? 11.730 14.978 -8.600 1.00 64.19 247 LYS A N 1
ATOM 1951 C CA . LYS A 1 247 ? 10.935 14.556 -7.437 1.00 64.19 247 LYS A CA 1
ATOM 1952 C C . LYS A 1 247 ? 9.442 14.885 -7.520 1.00 64.19 247 LYS A C 1
ATOM 1954 O O . LYS A 1 247 ? 8.757 14.852 -6.499 1.00 64.19 247 LYS A O 1
ATOM 1959 N N . LEU A 1 248 ? 8.912 15.171 -8.709 1.00 63.16 248 LEU A N 1
ATOM 1960 C CA . LEU A 1 248 ? 7.519 15.595 -8.872 1.00 63.16 248 LEU A CA 1
ATOM 1961 C C . LEU A 1 248 ? 6.558 14.411 -8.979 1.00 63.16 248 LEU A C 1
ATOM 1963 O O . LEU A 1 248 ? 5.480 14.433 -8.381 1.00 63.16 248 LEU A O 1
ATOM 1967 N N . LYS A 1 249 ? 6.930 13.381 -9.748 1.00 6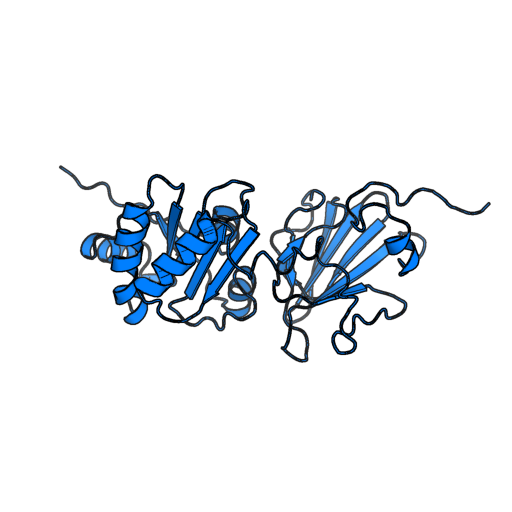7.31 249 LYS A N 1
ATOM 1968 C CA . LYS A 1 249 ? 6.076 12.213 -10.010 1.00 67.31 249 LYS A CA 1
ATOM 1969 C C . LYS A 1 249 ? 6.898 10.914 -10.053 1.00 67.31 249 LYS A C 1
ATOM 1971 O O . LYS A 1 249 ? 8.006 10.910 -10.600 1.00 67.31 249 LYS A O 1
ATOM 1976 N N . PRO A 1 250 ? 6.361 9.797 -9.527 1.00 72.75 250 PRO A N 1
ATOM 1977 C CA . PRO A 1 250 ? 6.858 8.462 -9.832 1.00 72.75 250 PRO A CA 1
ATOM 1978 C C . PRO A 1 250 ? 6.986 8.242 -11.334 1.00 72.75 250 PRO A C 1
ATOM 1980 O O . PRO A 1 250 ? 6.069 8.575 -12.090 1.00 72.75 250 PRO A O 1
ATOM 1983 N N . THR A 1 251 ? 8.117 7.679 -11.748 1.00 78.06 251 THR A N 1
ATOM 1984 C CA . THR A 1 251 ? 8.437 7.486 -13.162 1.00 78.06 251 THR A CA 1
ATOM 1985 C C . THR A 1 251 ? 9.014 6.098 -13.398 1.00 78.06 251 THR A C 1
ATOM 1987 O O . THR A 1 251 ? 9.958 5.712 -12.718 1.00 78.06 251 THR A O 1
ATOM 1990 N N . VAL A 1 252 ? 8.478 5.348 -14.363 1.00 83.12 252 VAL A N 1
ATOM 1991 C CA . VAL A 1 252 ? 9.100 4.106 -14.852 1.00 83.12 252 VAL A CA 1
ATOM 1992 C C . VAL A 1 252 ? 9.524 4.293 -16.301 1.00 83.12 252 VAL A C 1
ATOM 1994 O O . VAL A 1 252 ? 8.808 4.920 -17.087 1.00 83.12 252 VAL A O 1
ATOM 1997 N N . GLU A 1 253 ? 10.645 3.689 -16.672 1.00 79.00 253 GLU A N 1
ATOM 1998 C CA . GLU A 1 253 ? 11.058 3.567 -18.070 1.00 79.00 253 GLU A CA 1
ATOM 1999 C C . GLU A 1 253 ? 10.891 2.108 -18.506 1.00 79.00 253 GLU A C 1
ATOM 2001 O O . GLU A 1 253 ? 11.366 1.190 -17.832 1.00 79.00 253 GLU A O 1
ATOM 2006 N N . LEU A 1 254 ? 10.180 1.890 -19.612 1.00 79.00 254 LEU A N 1
ATOM 2007 C CA . LEU A 1 254 ? 9.958 0.577 -20.206 1.00 79.00 254 LEU A CA 1
ATOM 2008 C C . LEU A 1 254 ? 10.755 0.445 -21.501 1.00 79.00 254 LEU A C 1
ATOM 2010 O O . LEU A 1 254 ? 10.538 1.205 -22.449 1.00 79.00 254 LEU A O 1
ATOM 2014 N N . TYR A 1 255 ? 11.598 -0.582 -21.553 1.00 74.44 255 TYR A N 1
ATOM 2015 C CA . TYR A 1 255 ? 12.301 -1.017 -22.756 1.00 74.44 255 TYR A CA 1
ATOM 2016 C C . TYR A 1 255 ? 11.755 -2.371 -23.187 1.00 74.44 255 TYR A C 1
ATOM 2018 O O . TYR A 1 255 ? 11.492 -3.237 -22.348 1.00 74.44 255 TYR A O 1
ATOM 2026 N N . ILE A 1 256 ? 11.608 -2.562 -24.494 1.00 70.94 256 ILE A N 1
ATOM 2027 C CA . ILE A 1 256 ? 11.277 -3.856 -25.081 1.00 70.94 256 ILE A CA 1
ATOM 2028 C C . ILE A 1 256 ? 12.358 -4.169 -26.105 1.00 70.94 256 ILE A C 1
ATOM 2030 O O . ILE A 1 256 ? 12.610 -3.375 -27.006 1.00 70.94 256 ILE A O 1
ATOM 2034 N N . SER A 1 257 ? 13.025 -5.304 -25.943 1.00 64.56 257 SER A N 1
ATOM 2035 C CA . SER A 1 257 ? 14.044 -5.782 -26.878 1.00 64.56 257 SER A CA 1
ATOM 2036 C C . SER A 1 257 ? 13.782 -7.232 -27.258 1.00 64.56 257 SER A C 1
ATOM 2038 O O . SER A 1 257 ? 13.102 -7.956 -26.533 1.00 64.56 257 SER A O 1
ATOM 2040 N N . THR A 1 258 ? 14.307 -7.665 -28.401 1.00 66.75 258 THR A N 1
ATOM 2041 C CA . THR A 1 258 ? 14.375 -9.088 -28.752 1.00 66.75 258 THR A CA 1
ATOM 2042 C C . THR A 1 258 ? 15.804 -9.587 -28.547 1.00 66.75 258 THR A C 1
ATOM 2044 O O . THR A 1 258 ? 16.732 -8.789 -28.416 1.00 66.75 258 THR A O 1
ATOM 2047 N N . GLY A 1 259 ? 15.996 -10.907 -28.512 1.00 55.56 259 GLY A N 1
ATOM 2048 C CA . GLY A 1 259 ? 17.335 -11.506 -28.446 1.00 55.56 259 GLY A CA 1
ATOM 2049 C C . GLY A 1 259 ? 18.211 -11.277 -29.687 1.00 55.56 259 GLY A C 1
ATOM 2050 O O . GLY A 1 259 ? 19.407 -11.541 -29.614 1.00 55.56 259 GLY A O 1
ATOM 2051 N N . GLU A 1 260 ? 17.639 -10.796 -30.796 1.00 53.09 260 GLU A N 1
ATOM 2052 C CA . GLU A 1 260 ? 18.325 -10.644 -32.090 1.00 53.09 260 GLU A CA 1
ATOM 2053 C C . GLU A 1 260 ? 18.403 -9.170 -32.549 1.00 53.09 260 GLU A C 1
ATOM 2055 O O . GLU A 1 260 ? 19.416 -8.777 -33.120 1.00 53.09 260 GLU A O 1
ATOM 2060 N N . GLU A 1 261 ? 17.422 -8.319 -32.207 1.00 50.12 261 GLU A N 1
ATOM 2061 C CA . GLU A 1 261 ? 17.406 -6.868 -32.491 1.00 50.12 261 GLU A CA 1
ATOM 2062 C C . GLU A 1 261 ? 16.650 -6.022 -31.432 1.00 50.12 261 GLU A C 1
ATOM 2064 O O . GLU A 1 261 ? 15.751 -6.490 -30.718 1.00 50.12 261 GLU A O 1
ATOM 2069 N N . TYR A 1 262 ? 16.957 -4.720 -31.353 1.00 47.62 262 TYR A N 1
ATOM 2070 C CA . TYR A 1 262 ? 16.169 -3.750 -30.580 1.00 47.62 262 TYR A CA 1
ATOM 2071 C C . TYR A 1 262 ? 14.880 -3.387 -31.333 1.00 47.62 262 TYR A C 1
ATOM 2073 O O . TYR A 1 262 ? 14.893 -2.539 -32.223 1.00 47.62 262 TYR A O 1
ATOM 2081 N N . ARG A 1 263 ? 13.742 -3.986 -30.962 1.00 47.50 263 ARG A N 1
ATOM 2082 C CA . ARG A 1 263 ? 12.435 -3.587 -31.507 1.00 47.50 263 ARG A CA 1
ATOM 2083 C C . ARG A 1 263 ? 11.842 -2.443 -30.684 1.00 47.50 263 ARG A C 1
ATOM 2085 O O . ARG A 1 263 ? 11.230 -2.667 -29.643 1.00 47.50 263 ARG A O 1
ATOM 2092 N N . VAL A 1 264 ? 12.008 -1.216 -31.168 1.00 48.38 264 VAL A N 1
ATOM 2093 C CA . VAL A 1 264 ? 11.431 -0.015 -30.547 1.00 48.38 264 VAL A CA 1
ATOM 2094 C C . VAL A 1 264 ? 9.926 0.015 -30.810 1.00 48.38 264 VAL A C 1
ATOM 2096 O O . VAL A 1 264 ? 9.508 0.084 -31.963 1.00 48.38 264 VAL A O 1
ATOM 2099 N N . LEU A 1 265 ? 9.107 -0.008 -29.755 1.00 48.03 265 LEU A N 1
ATOM 2100 C CA . LEU A 1 265 ? 7.687 0.315 -29.899 1.00 48.03 265 LEU A CA 1
ATOM 2101 C C . LEU A 1 265 ? 7.533 1.819 -30.142 1.00 48.03 265 LEU A C 1
ATOM 2103 O O . LEU A 1 265 ? 7.950 2.643 -29.327 1.00 48.03 265 LEU A O 1
ATOM 2107 N N . THR A 1 266 ? 6.919 2.169 -31.262 1.00 46.16 266 THR A N 1
ATOM 2108 C CA . THR A 1 266 ? 6.617 3.542 -31.661 1.00 46.16 266 THR A CA 1
ATOM 2109 C C . THR A 1 266 ? 5.208 3.935 -31.235 1.00 46.16 266 THR A C 1
ATOM 2111 O O . THR A 1 266 ? 4.368 3.085 -30.956 1.00 46.16 266 THR A O 1
ATOM 2114 N N . LYS A 1 267 ? 4.912 5.241 -31.240 1.00 42.94 267 LYS A N 1
ATOM 2115 C CA . LYS A 1 267 ? 3.563 5.788 -31.005 1.00 42.94 267 LYS A CA 1
ATOM 2116 C C . LYS A 1 267 ? 2.485 5.114 -31.872 1.00 42.94 267 LYS A C 1
ATOM 2118 O O . LYS A 1 267 ? 1.360 4.926 -31.410 1.00 42.94 267 LYS A O 1
ATOM 2123 N N . ASP A 1 268 ? 2.825 4.724 -33.094 1.00 45.16 268 ASP A N 1
ATOM 2124 C CA . ASP A 1 268 ? 1.879 4.139 -34.045 1.00 45.16 268 ASP A CA 1
ATOM 2125 C C . ASP A 1 268 ? 1.500 2.699 -33.666 1.00 45.16 268 ASP A C 1
ATOM 2127 O O . ASP A 1 268 ? 0.337 2.312 -33.807 1.00 45.16 268 ASP A O 1
ATOM 2131 N N . ASP A 1 269 ? 2.419 1.957 -33.034 1.00 48.72 269 ASP A N 1
ATOM 2132 C CA . ASP A 1 269 ? 2.157 0.618 -32.483 1.00 48.72 269 ASP A CA 1
ATOM 2133 C C . ASP A 1 269 ? 1.131 0.640 -31.335 1.00 48.72 269 ASP A C 1
ATOM 2135 O O . ASP A 1 269 ? 0.510 -0.384 -31.027 1.00 48.72 269 ASP A O 1
ATOM 2139 N N . PHE A 1 270 ? 0.943 1.804 -30.699 1.00 45.69 270 PHE A N 1
ATOM 2140 C CA . PHE A 1 270 ? -0.066 2.040 -29.662 1.00 45.69 270 PHE A CA 1
ATOM 2141 C C . PHE A 1 270 ? -1.412 2.489 -30.244 1.00 45.69 270 PHE A C 1
ATOM 2143 O O . PHE A 1 270 ? -2.456 2.024 -29.787 1.00 45.69 270 PHE A O 1
ATOM 2150 N N . ILE A 1 271 ? -1.408 3.383 -31.242 1.00 39.75 271 ILE A N 1
ATOM 2151 C CA . ILE A 1 271 ? -2.629 3.953 -31.844 1.00 39.75 271 ILE A CA 1
ATOM 215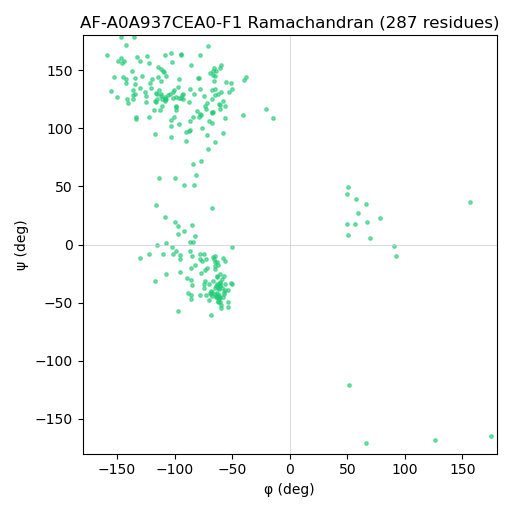2 C C . ILE A 1 271 ? -3.396 2.917 -32.670 1.00 39.75 271 ILE A C 1
ATOM 2154 O O . ILE A 1 271 ? -4.626 2.936 -32.680 1.00 39.75 271 ILE A O 1
ATOM 2158 N N . ALA A 1 272 ? -2.697 1.986 -33.320 1.00 42.88 272 ALA A N 1
ATOM 2159 C CA . ALA A 1 272 ? -3.320 0.945 -34.135 1.00 42.88 272 ALA A CA 1
ATOM 2160 C C . ALA A 1 272 ? -4.195 -0.046 -33.330 1.00 42.88 272 ALA A C 1
ATOM 2162 O O . ALA A 1 272 ? -4.923 -0.849 -33.917 1.00 42.88 272 ALA A O 1
ATOM 2163 N N . ARG A 1 273 ? -4.160 -0.004 -31.988 1.00 50.44 273 ARG A N 1
ATOM 2164 C CA . ARG A 1 273 ? -4.883 -0.937 -31.111 1.00 50.44 273 ARG A CA 1
ATOM 2165 C C . ARG A 1 273 ? -6.257 -0.392 -30.727 1.00 50.44 273 ARG A C 1
ATOM 2167 O O . ARG A 1 273 ? -6.377 0.687 -30.149 1.00 50.44 273 ARG A O 1
ATOM 2174 N N . LYS A 1 274 ? -7.308 -1.179 -30.988 1.00 39.31 274 LYS A N 1
ATOM 2175 C CA . LYS A 1 274 ? -8.714 -0.806 -30.727 1.00 39.31 274 LYS A CA 1
ATOM 2176 C C . LYS A 1 274 ? -9.031 -0.508 -29.256 1.00 39.31 274 LYS A C 1
ATOM 2178 O O . LYS A 1 274 ? -9.973 0.234 -28.997 1.00 39.31 274 LYS A O 1
ATOM 2183 N N . ASP A 1 275 ? -8.281 -1.064 -28.307 1.00 43.25 275 ASP A N 1
ATOM 2184 C CA . ASP A 1 275 ? -8.515 -0.910 -26.867 1.00 43.25 275 ASP A CA 1
ATOM 2185 C C . ASP A 1 275 ? -7.490 -0.001 -26.163 1.00 43.25 275 ASP A C 1
ATOM 2187 O O . ASP A 1 275 ? -7.595 0.193 -24.953 1.00 43.25 275 ASP A O 1
ATOM 2191 N N . LYS A 1 276 ? -6.524 0.577 -26.904 1.00 43.78 276 LYS A N 1
ATOM 2192 C CA . LYS A 1 276 ? -5.412 1.403 -26.384 1.00 43.78 276 LYS A CA 1
ATOM 2193 C C . LYS A 1 276 ? -4.643 0.762 -25.213 1.00 43.78 276 LYS A C 1
ATOM 2195 O O . LYS A 1 276 ? -3.922 1.458 -24.500 1.00 43.78 276 LYS A O 1
ATOM 2200 N N . ARG A 1 277 ? -4.774 -0.553 -25.006 1.00 41.59 277 ARG A N 1
ATOM 2201 C CA . ARG A 1 277 ? -4.115 -1.306 -23.936 1.00 41.59 277 ARG A CA 1
ATOM 2202 C C . ARG A 1 277 ? -3.053 -2.216 -24.540 1.00 41.59 277 ARG A C 1
ATOM 2204 O O . ARG A 1 277 ? -3.162 -2.711 -25.657 1.00 41.59 277 ARG A O 1
ATOM 2211 N N . LEU A 1 278 ? -1.997 -2.467 -23.774 1.00 45.31 278 LEU A N 1
ATOM 2212 C CA . LEU A 1 278 ? -0.948 -3.415 -24.159 1.00 45.31 278 LEU A CA 1
ATOM 2213 C C . LEU A 1 278 ? -1.321 -4.882 -23.838 1.00 45.31 278 LEU A C 1
ATOM 2215 O O . LEU A 1 278 ? -0.471 -5.762 -23.940 1.00 45.31 278 LEU A O 1
ATOM 2219 N N . SER A 1 279 ? -2.560 -5.155 -23.413 1.00 37.78 279 SER A N 1
ATOM 2220 C CA . SER A 1 279 ? -2.951 -6.413 -22.764 1.00 37.78 279 SER A CA 1
ATOM 2221 C C . SER A 1 279 ? -3.312 -7.576 -23.690 1.00 37.78 279 SER A C 1
ATOM 2223 O O . SER A 1 279 ? -3.914 -8.529 -23.203 1.00 37.78 279 SER A O 1
ATOM 2225 N N . ASP A 1 280 ? -2.949 -7.555 -24.973 1.00 34.16 280 ASP A N 1
ATOM 2226 C CA . ASP A 1 280 ? -3.259 -8.683 -25.854 1.00 34.16 280 ASP A CA 1
ATOM 2227 C C . ASP A 1 280 ? -2.101 -9.088 -26.775 1.00 34.16 280 ASP A C 1
ATOM 2229 O O . ASP A 1 280 ? -1.239 -8.290 -27.147 1.00 34.16 280 ASP A O 1
ATOM 2233 N N . HIS A 1 281 ? -2.082 -10.382 -27.065 1.00 36.12 281 HIS A N 1
ATOM 2234 C CA . HIS A 1 281 ? -1.029 -11.231 -27.613 1.00 36.12 281 HIS A CA 1
ATOM 2235 C C . HIS A 1 281 ? -0.621 -10.952 -29.076 1.00 36.12 281 HIS A C 1
ATOM 2237 O O . HIS A 1 281 ? -0.189 -11.865 -29.768 1.00 36.12 281 HIS A O 1
ATOM 2243 N N . SER A 1 282 ? -0.686 -9.712 -29.560 1.00 36.31 282 SER A N 1
ATOM 2244 C CA . SER A 1 282 ? -0.403 -9.375 -30.963 1.00 36.31 282 SER A CA 1
ATOM 2245 C C . SER A 1 282 ? 0.853 -8.511 -31.134 1.00 36.31 282 SER A C 1
ATOM 2247 O O . SER A 1 282 ? 0.807 -7.433 -31.731 1.00 36.31 282 SER A O 1
ATOM 2249 N N . ILE A 1 283 ? 2.011 -8.985 -30.665 1.00 39.56 283 ILE A N 1
ATOM 2250 C CA . ILE A 1 283 ? 3.271 -8.645 -31.357 1.00 39.56 283 ILE A CA 1
ATOM 2251 C C . ILE A 1 283 ? 3.353 -9.617 -32.540 1.00 39.56 283 ILE A C 1
ATOM 2253 O O . ILE A 1 283 ? 4.204 -10.496 -32.607 1.00 39.56 283 ILE A O 1
ATOM 2257 N N . ASP A 1 284 ? 2.350 -9.536 -33.411 1.00 34.25 284 ASP A N 1
ATOM 2258 C CA . ASP A 1 284 ? 2.179 -10.445 -34.530 1.00 34.25 284 ASP A CA 1
ATOM 2259 C C . ASP A 1 284 ? 3.146 -10.020 -35.640 1.00 34.25 284 ASP A C 1
ATOM 2261 O O . ASP A 1 284 ? 3.062 -8.916 -36.182 1.00 34.25 284 ASP A O 1
ATOM 2265 N N . SER A 1 285 ? 4.164 -10.858 -35.835 1.00 36.47 285 SER A N 1
ATOM 2266 C CA . SER A 1 285 ? 4.484 -11.535 -37.102 1.00 36.47 285 SER A CA 1
ATOM 2267 C C . SER A 1 285 ? 4.603 -10.756 -38.422 1.00 36.47 285 SER A C 1
ATOM 2269 O O . SER A 1 285 ? 4.827 -11.393 -39.446 1.00 36.47 285 SER A O 1
ATOM 2271 N N . ASN A 1 286 ? 4.589 -9.424 -38.448 1.00 35.09 286 ASN A N 1
ATOM 2272 C CA . ASN A 1 286 ? 4.972 -8.683 -39.657 1.00 35.09 286 ASN A CA 1
ATOM 2273 C C . ASN A 1 286 ? 6.496 -8.519 -39.737 1.00 35.09 286 ASN A C 1
ATOM 2275 O O . ASN A 1 286 ? 7.039 -7.430 -39.559 1.00 35.09 286 ASN A O 1
ATOM 2279 N N . ASP A 1 287 ? 7.148 -9.655 -39.966 1.00 31.61 287 ASP A N 1
ATOM 2280 C CA . ASP A 1 287 ? 8.443 -9.771 -40.626 1.00 31.61 287 ASP A CA 1
ATOM 2281 C C . ASP A 1 287 ? 8.215 -9.503 -42.129 1.00 31.61 287 ASP A C 1
ATOM 2283 O O . ASP A 1 287 ? 7.421 -10.220 -42.750 1.00 31.61 287 ASP A O 1
ATOM 2287 N N . PRO A 1 288 ? 8.790 -8.450 -42.731 1.00 34.22 288 PRO A N 1
ATOM 2288 C CA . PRO A 1 288 ? 8.769 -8.311 -44.175 1.00 34.22 288 PRO A CA 1
ATOM 2289 C C . PRO A 1 288 ? 9.815 -9.261 -44.773 1.00 34.22 288 PRO A C 1
ATOM 2291 O O . PRO A 1 288 ? 11.014 -9.038 -44.614 1.00 34.22 288 PRO A O 1
ATOM 2294 N N . GLN A 1 289 ? 9.347 -10.303 -45.472 1.00 32.97 289 GLN A N 1
ATOM 2295 C CA . GLN A 1 289 ? 10.143 -10.962 -46.518 1.00 32.97 289 GLN A CA 1
ATOM 2296 C C . GLN A 1 289 ? 10.603 -9.953 -47.574 1.00 32.97 289 GLN A C 1
ATOM 2298 O O . GLN A 1 289 ? 9.800 -9.049 -47.912 1.00 32.97 289 GLN A O 1
#

Mean predicted aligned error: 12.65 Å

Radius of gyration: 21.06 Å; Cα contacts (8 Å, |Δi|>4): 559; chains: 1; bounding box: 44×38×77 Å

pLDDT: mean 77.25, std 21.73, range [31.61, 98.62]

Secondary structure (DSSP, 8-state):
--PPP----EE-HHHHHHHH-SSSSPEEEEEEE-TT-HHHHHHHHHHHHHHHHTGGGTEEEEEEE---GGGTTHHHHHHHHHTT--SEEEEE----HHHHGGGT-TT--S-SSEEEEEETTTTEEEEESSPPPHHHHHHHHHHHHHT--S-B-S--TTT-----S-TTS----BTTBEEEE-SS-EEE-SS-EEEEEEEEETTEEEEEEEETTEEEEEEEEEEES--TT-EE-TT-EEEEEPBPTTSSSBEEEEEEEESSS--PPPHHHHHT-TTS-S-SS--------

Solvent-accessible surface area (backbone atoms only — not comparable to full-atom values): 16393 Å² total; per-residue (Å²): 130,87,76,79,77,73,77,60,51,83,32,47,65,69,53,57,50,57,73,63,66,56,92,39,78,45,33,31,36,41,36,38,32,35,97,84,37,63,64,32,64,67,36,49,62,46,50,54,56,49,46,60,75,38,54,90,63,46,54,46,60,38,40,35,31,66,50,60,76,92,35,62,62,62,54,53,45,51,51,35,60,74,71,64,58,89,58,53,47,36,34,45,74,70,85,60,48,86,49,48,27,32,68,78,38,65,81,51,84,66,60,70,22,25,37,40,39,39,9,62,63,51,34,24,62,47,77,48,65,54,75,61,50,64,68,57,49,54,49,53,50,50,32,32,73,70,43,72,41,92,56,40,51,74,42,59,63,74,62,40,62,74,69,78,88,49,99,86,53,79,68,61,78,50,95,70,41,47,54,50,72,37,96,55,22,59,36,53,33,54,73,26,32,36,22,72,39,65,46,77,56,89,81,28,26,37,38,29,28,37,43,97,65,30,38,42,32,41,33,42,20,40,36,66,77,66,53,62,72,41,81,43,50,53,70,33,78,40,31,12,20,25,63,40,97,85,62,79,39,21,31,35,40,40,34,51,31,41,88,86,51,81,53,64,84,50,77,64,73,47,65,77,39,94,78,70,52,73,76,64,95,69,89,66,83,80,73,83,129

Foldseek 3Di:
DPDDQQDAAEDALLVVLVVQVDQDQAKEKEWEDEPPRPLSLVQLVLVVVLVVVCVVLRYAYEYEYAYDPVCPPPVVSVSCVVSVVPHHYYYHPDDPCLQNVLSQFLPRPVAPGKMWIDGNNLQ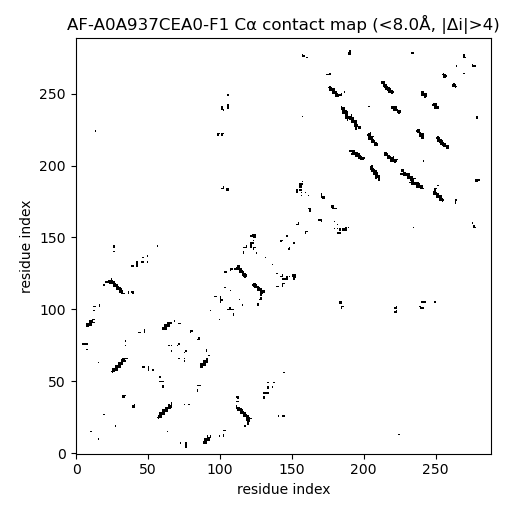DIDIDRDRDDSVRSNVSVVCRSVSVDPCRDPDALQPPDPPPDDPPDDQDPDVFWGKGWTRRQWHFAQAWAFFADWDDDPQWIWTWHDDPQKTKIKTQFNYFPDDHGDTHHHRHGGGGHHADPVNPTRMIIIGIQGPVGGDGDDPVVQVVDPVSGSYDDPPDDPDDD